Protein 8J7R (pdb70)

Solvent-accessible surface area: 13737 Å² total; per-residue (Å²): 103,91,90,43,99,62,5,53,142,125,4,98,44,2,0,105,119,6,48,70,143,93,41,97,105,16,7,122,77,3,91,137,19,52,14,79,41,24,96,37,0,91,15,1,4,57,38,0,0,59,45,0,1,65,68,38,125,100,0,58,2,7,0,40,4,0,112,53,7,58,87,34,157,2,63,20,87,171,125,97,114,63,86,20,55,0,88,127,16,0,34,60,57,3,101,134,12,22,76,64,42,126,98,31,78,79,91,28,89,164,49,77,123,61,22,104,123,3,84,74,84,143,68,96,39,128,28,110,88,88,18,79,69,44,103,22,100,21,78,150,59,32,15,0,2,3,41,0,10,0,10,0,11,63,28,140,4,18,84,60,66,62,0,11,80,7,0,58,46,11,26,150,58,142,58,58,48,6,4,5,6,0,12,70,0,0,62,20,1,2,130,38,0,45,118,136,177,3,100,95,124,1,44,118,15,2,84,77,2,76,107,32,22,144,69,119,166,33,68,56,137,0,28,131,28,2,73,105,2,46,76,50,64,63,64,126,25,142

Sequence (238 aa):
GSKTQDLFRRVRSILNKLTPQMFQQLMKQVTQLAIDTEERLKGVIDLIFEKAISEPNFSVAYANMCRCLMALKVPTTEKPTVTVNFRKLLLNRCQKEFEKDKDDDEVFEKKQKEMDEAATAEERGRLKEELEEARDIARRRSLGNIKFIGELFKLKMLTEAIMHDCVVKLLKNHDEESLECLCRLLTTIGKDLDFEKAKPRMDQYFNQMEKIIKEKKTSSRIRFMLQDVLDLRGSNWV

Secondary struct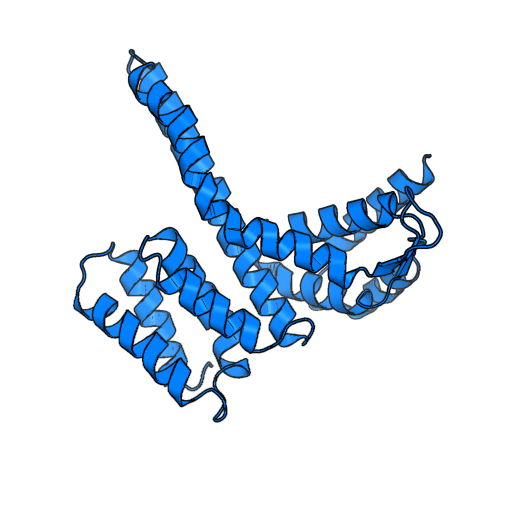ure (DSSP, 8-state):
-HHHHHHHHHHHHHHHH--STTHHHHHHHHHTS---SHHHHHHHHHHHHHHHHH-GGGHHHHHHHHHHTSS--EE-SSSTT-EE-HHHHHHHHHHHHHTTHHHHHHHHHHHHHHHHH--SHHHHHHHHHHHHHHHHHHHHHHHHHHHHHHHHHHTTSS-HHHHHHHHHHHHHS-SHHHHHHHHHHHHHHHHHH-SGGGHHHHHHHHHHHHHHHHH--S-HHHHHHHHHHHHHHHTTT-

B-factor: mean 204.8, std 84.72, range [30.0, 474.85]

Structure (mmCIF, N/CA/C/O backbone):
data_8J7R
#
_entry.id   8J7R
#
_cell.length_a   1.00
_cell.length_b   1.00
_cell.length_c   1.00
_cell.angle_alpha   90.00
_cell.angle_beta   90.00
_cell.angle_gamma   90.00
#
_symmetry.space_group_name_H-M   'P 1'
#
loop_
_entity.id
_entity.type
_entity.pdbx_description
1 polymer 'Eukaryotic translation initiation factor 4 gamma 1'
2 polymer 'IRES RNA (J-K-St)'
3 non-polymer 'MAGNESIUM ION'
4 water water
#
loop_
_atom_site.group_PDB
_atom_site.id
_atom_site.type_symbol
_atom_site.label_atom_id
_atom_site.label_alt_id
_atom_site.label_comp_id
_atom_site.label_asym_id
_atom_site.label_entity_id
_atom_site.label_seq_id
_atom_site.pdbx_PDB_ins_code
_atom_site.Cartn_x
_atom_site.Cartn_y
_atom_site.Cartn_z
_atom_site.occupancy
_atom_site.B_iso_or_equiv
_atom_site.auth_seq_id
_atom_site.auth_comp_id
_atom_site.auth_asym_id
_atom_site.auth_atom_id
_atom_site.pdbx_PDB_model_num
ATOM 1 N N . GLY A 1 32 ? 55.048 95.183 70.458 1.00 242.27 754 GLY B N 1
ATOM 2 C CA . GLY A 1 32 ? 56.463 95.323 70.845 1.00 268.48 754 GLY B CA 1
ATOM 3 C C . GLY A 1 32 ? 56.752 94.595 72.136 1.00 254.83 754 GLY B C 1
ATOM 4 O O . GLY A 1 32 ? 57.899 94.182 72.348 1.00 197.86 754 GLY B O 1
ATOM 5 N N . SER A 1 33 ? 55.737 94.455 72.983 1.00 271.33 755 SER B N 1
ATOM 6 C CA . SER A 1 33 ? 55.895 93.708 74.250 1.00 277.03 755 SER B CA 1
ATOM 7 C C . SER A 1 33 ? 56.233 92.241 73.968 1.00 264.21 755 SER B C 1
ATOM 8 O O . SER A 1 33 ? 56.693 91.576 74.890 1.00 282.69 755 SER B O 1
ATOM 11 N N . LYS A 1 34 ? 56.003 91.749 72.751 1.00 257.76 756 LYS B N 1
ATOM 12 C CA . LYS A 1 34 ? 56.220 90.294 72.516 1.00 272.27 756 LYS B CA 1
ATOM 13 C C . LYS A 1 34 ? 57.712 89.964 72.616 1.00 214.97 756 LYS B C 1
ATOM 14 O O . LYS A 1 34 ? 58.083 88.938 73.223 1.00 176.76 756 LYS B O 1
ATOM 20 N N . THR A 1 35 ? 58.551 90.815 72.036 1.00 184.26 757 THR B N 1
ATOM 21 C CA . THR A 1 35 ? 60.008 90.580 72.113 1.00 190.14 757 THR B CA 1
ATOM 22 C C . THR A 1 35 ? 60.474 90.616 73.569 1.00 189.16 757 THR B C 1
ATOM 23 O O . THR A 1 35 ? 61.303 89.771 73.978 1.00 166.42 757 THR B O 1
ATOM 27 N N . GLN A 1 36 ? 59.970 91.577 74.331 1.00 196.88 758 GLN B N 1
ATOM 28 C CA . GLN A 1 36 ? 60.421 91.700 75.737 1.00 184.35 758 GLN B CA 1
ATOM 29 C C . GLN A 1 36 ? 59.900 90.502 76.536 1.00 177.43 758 GLN B C 1
ATOM 30 O O . GLN A 1 36 ? 60.613 90.010 77.398 1.00 204.22 758 GLN B O 1
ATOM 36 N N . ASP A 1 37 ? 58.688 90.043 76.254 1.00 157.97 759 ASP B N 1
ATOM 37 C CA . ASP A 1 37 ? 58.166 88.852 76.956 1.00 188.35 759 ASP B CA 1
ATOM 38 C C . ASP A 1 37 ? 59.013 87.628 76.615 1.00 180.60 759 ASP B C 1
ATOM 39 O O . ASP A 1 37 ? 59.270 86.791 77.510 1.00 189.36 759 ASP B O 1
ATOM 44 N N . LEU A 1 38 ? 59.425 87.512 75.355 1.00 158.24 760 LEU B N 1
ATOM 45 C CA . LEU A 1 38 ? 60.295 86.379 74.980 1.00 154.09 760 LEU B CA 1
ATOM 46 C C . LEU A 1 38 ? 61.622 86.476 75.737 1.00 142.70 760 LEU B C 1
ATOM 47 O O . LEU A 1 38 ? 62.138 85.433 76.204 1.00 149.48 760 LEU B O 1
ATOM 52 N N . PHE A 1 39 ? 62.160 87.681 75.854 1.00 139.00 761 PHE B N 1
ATOM 53 C CA . PHE A 1 39 ? 63.411 87.833 76.619 1.00 142.37 761 PHE B CA 1
ATOM 54 C C . PHE A 1 39 ? 63.189 87.436 78.079 1.00 135.05 761 PHE B C 1
ATOM 55 O O . PHE A 1 39 ? 64.054 86.794 78.671 1.00 148.95 761 PHE B O 1
ATOM 63 N N . ARG A 1 40 ? 62.057 87.831 78.648 1.00 140.78 762 ARG B N 1
ATOM 64 C CA . ARG A 1 40 ? 61.788 87.486 80.062 1.00 186.80 762 ARG B CA 1
ATOM 65 C C . ARG A 1 40 ? 61.772 85.968 80.196 1.00 175.94 762 ARG B C 1
ATOM 66 O O . ARG A 1 40 ? 62.400 85.431 81.120 1.00 211.47 762 ARG B O 1
ATOM 74 N N . ARG A 1 41 ? 61.075 85.293 79.291 1.00 159.17 763 ARG B N 1
ATOM 75 C CA . ARG A 1 41 ? 60.954 83.827 79.461 1.00 194.06 763 ARG B CA 1
ATOM 76 C C . ARG A 1 41 ? 62.305 83.155 79.239 1.00 157.50 763 ARG B C 1
ATOM 77 O O . ARG A 1 41 ? 62.638 82.197 79.947 1.00 154.07 763 ARG B O 1
ATOM 85 N N . VAL A 1 42 ? 63.068 83.652 78.276 1.00 130.71 764 VAL B N 1
ATOM 86 C CA . VAL A 1 42 ? 64.391 83.040 77.998 1.00 125.71 764 VAL B CA 1
ATOM 87 C C . VAL A 1 42 ? 65.297 83.222 79.218 1.00 139.94 764 VAL B C 1
ATOM 88 O O . VAL A 1 42 ? 66.010 82.281 79.591 1.00 140.58 764 VAL B O 1
ATOM 92 N N . ARG A 1 43 ? 65.261 84.404 79.826 1.00 161.69 765 ARG B N 1
ATOM 93 C CA . ARG A 1 43 ? 66.130 84.650 81.002 1.00 154.59 765 ARG B CA 1
ATOM 94 C C . ARG A 1 43 ? 65.671 83.779 82.171 1.00 115.50 765 ARG B C 1
ATOM 95 O O . ARG A 1 43 ? 66.530 83.280 82.915 1.00 111.19 765 ARG B O 1
ATOM 103 N N . SER A 1 44 ? 64.363 83.607 82.320 1.00 129.63 766 SER B N 1
ATOM 104 C CA . SER A 1 44 ? 63.861 82.718 83.388 1.00 183.26 766 SER B CA 1
ATOM 105 C C . SER A 1 44 ? 64.388 81.303 83.167 1.00 153.59 766 SER B C 1
ATOM 106 O O . SER A 1 44 ? 64.837 80.647 84.129 1.00 157.69 766 SER B O 1
ATOM 109 N N . ILE A 1 45 ? 64.326 80.843 81.929 1.00 153.74 767 ILE B N 1
ATOM 110 C CA . ILE A 1 45 ? 64.776 79.459 81.643 1.00 188.86 767 ILE B CA 1
ATOM 111 C C . ILE A 1 45 ? 66.277 79.354 81.921 1.00 150.17 767 ILE B C 1
ATOM 112 O O . ILE A 1 45 ? 66.707 78.356 82.502 1.00 122.58 767 ILE B O 1
ATOM 117 N N . LEU A 1 46 ? 67.042 80.363 81.524 1.00 131.06 768 LEU B N 1
ATOM 118 C CA . LEU A 1 46 ? 68.501 80.302 81.737 1.00 111.93 768 LEU B CA 1
ATOM 119 C C . LEU A 1 46 ? 68.806 80.262 83.233 1.00 129.35 768 LEU B C 1
ATOM 120 O O . LEU A 1 46 ? 69.681 79.496 83.649 1.00 139.44 768 LEU B O 1
ATOM 125 N N . ASN A 1 47 ? 68.093 81.056 84.023 1.00 139.40 769 ASN B N 1
ATOM 126 C CA . ASN A 1 47 ? 68.320 81.065 85.482 1.00 144.75 769 ASN B CA 1
ATOM 127 C C . ASN A 1 47 ? 67.971 79.698 86.068 1.00 122.90 769 ASN B C 1
ATOM 128 O O . ASN A 1 47 ? 68.702 79.198 86.926 1.00 139.41 769 ASN B O 1
ATOM 133 N N . LYS A 1 48 ? 66.878 79.113 85.617 1.00 115.64 770 LYS B N 1
ATOM 134 C CA . LYS A 1 48 ? 66.469 77.818 86.192 1.00 146.51 770 LYS B CA 1
ATOM 135 C C . LYS A 1 48 ? 67.328 76.693 85.620 1.00 119.79 770 LYS B C 1
ATOM 136 O O . LYS A 1 48 ? 67.415 75.641 86.266 1.00 114.60 770 LYS B O 1
ATOM 142 N N . LEU A 1 49 ? 67.948 76.905 84.457 1.00 111.90 771 LEU B N 1
ATOM 143 C CA . LEU A 1 49 ? 68.672 75.806 83.772 1.00 120.93 771 LEU B CA 1
ATOM 144 C C . LEU A 1 49 ? 69.733 75.188 84.664 1.00 125.15 771 LEU B C 1
ATOM 145 O O . LEU A 1 49 ? 70.577 75.931 85.198 1.00 165.94 771 LEU B O 1
ATOM 150 N N . THR A 1 50 ? 69.681 73.866 84.791 1.00 135.70 772 THR B N 1
ATOM 151 C CA . THR A 1 50 ? 70.712 73.134 85.548 1.00 170.04 772 THR B CA 1
ATOM 152 C C . THR A 1 50 ? 70.959 71.816 84.818 1.00 177.24 772 THR B C 1
ATOM 153 O O . THR A 1 50 ? 70.041 71.305 84.143 1.00 168.40 772 THR B O 1
ATOM 157 N N . PRO A 1 51 ? 72.165 71.238 84.914 1.00 187.00 773 PRO B N 1
ATOM 158 C CA . PRO A 1 51 ? 72.441 69.977 84.248 1.00 184.83 773 PRO B CA 1
ATOM 159 C C . PRO A 1 51 ? 71.444 68.846 84.518 1.00 148.37 773 PRO B C 1
ATOM 160 O O . PRO A 1 51 ? 71.050 68.173 83.582 1.00 142.32 773 PRO B O 1
ATOM 164 N N . GLN A 1 52 ? 71.027 68.675 85.764 1.00 142.26 774 GLN B N 1
ATOM 165 C CA . GLN A 1 52 ? 70.183 67.498 86.077 1.00 165.79 774 GLN B CA 1
ATOM 166 C C . GLN A 1 52 ? 68.791 67.661 85.485 1.00 149.53 774 GLN B C 1
ATOM 167 O O . GLN A 1 52 ? 68.297 66.72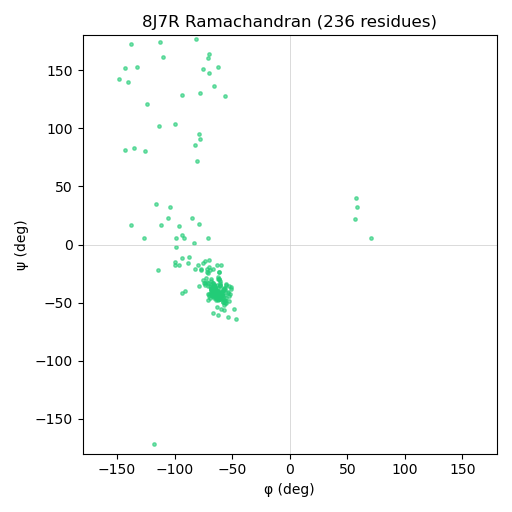8 84.841 1.00 137.81 774 GLN B O 1
ATOM 173 N N . MET A 1 53 ? 68.178 68.813 85.695 1.00 181.86 775 MET B N 1
ATOM 174 C CA . MET A 1 53 ? 66.768 68.996 85.270 1.00 223.48 775 MET B CA 1
ATOM 175 C C . MET A 1 53 ? 66.723 69.420 83.805 1.00 232.81 775 MET B C 1
ATOM 176 O O . MET A 1 53 ? 65.702 69.977 83.379 1.00 264.44 775 MET B O 1
ATOM 181 N N . PHE A 1 54 ? 67.775 69.120 83.051 1.00 187.13 776 PHE B N 1
ATOM 182 C CA . PHE A 1 54 ? 67.881 69.656 81.672 1.00 174.51 776 PHE B CA 1
ATOM 183 C C . PHE A 1 54 ? 66.646 69.358 80.829 1.00 170.56 776 PHE B C 1
ATOM 184 O O . PHE A 1 54 ? 65.928 70.299 80.430 1.00 133.49 776 PHE B O 1
ATOM 192 N N . GLN A 1 55 ? 66.369 68.082 80.619 1.00 181.25 777 GLN B N 1
ATOM 193 C CA . GLN A 1 55 ? 65.326 67.701 79.636 1.00 206.87 777 GLN B CA 1
ATOM 194 C C . GLN A 1 55 ? 63.996 68.390 79.905 1.00 194.07 777 GLN B C 1
ATOM 195 O O . GLN A 1 55 ? 63.358 68.860 78.955 1.00 200.16 777 GLN B O 1
ATOM 201 N N . GLN A 1 56 ? 63.605 68.490 81.167 1.00 179.18 778 GLN B N 1
ATOM 202 C CA . GLN A 1 56 ? 62.242 69.002 81.470 1.00 199.99 778 GLN B CA 1
ATOM 203 C C . GLN A 1 56 ? 62.093 70.441 80.974 1.00 233.34 778 GLN B C 1
ATOM 204 O O . GLN A 1 56 ? 60.964 70.837 80.650 1.00 256.19 778 GLN B O 1
ATOM 210 N N . LEU A 1 57 ? 63.178 71.207 80.932 1.00 202.04 779 LEU B N 1
ATOM 211 C CA . LEU A 1 57 ? 63.004 72.622 80.519 1.00 205.21 779 LEU B CA 1
ATOM 212 C C . LEU A 1 57 ? 63.105 72.738 78.999 1.00 230.80 779 LEU B C 1
ATOM 213 O O . LEU A 1 57 ? 62.651 73.757 78.433 1.00 211.55 779 LEU B O 1
ATOM 218 N N . MET A 1 58 ? 63.634 71.720 78.338 1.00 200.43 780 MET B N 1
ATOM 219 C CA . MET A 1 58 ? 63.902 71.889 76.894 1.00 186.97 780 MET B CA 1
ATOM 220 C C . MET A 1 58 ? 62.609 72.035 76.101 1.00 188.05 780 MET B C 1
ATOM 221 O O . MET A 1 58 ? 62.628 72.774 75.098 1.00 223.12 780 MET B O 1
ATOM 226 N N . LYS A 1 59 ? 61.534 71.373 76.522 1.00 197.60 781 LYS B N 1
ATOM 227 C CA . LYS A 1 59 ? 60.245 71.597 75.821 1.00 230.11 781 LYS B CA 1
ATOM 228 C C . LYS A 1 59 ? 59.941 73.095 75.832 1.00 202.98 781 LYS B C 1
ATOM 229 O O . LYS A 1 59 ? 59.616 73.671 74.770 1.00 220.75 781 LYS B O 1
ATOM 235 N N . GLN A 1 60 ? 60.106 73.727 76.990 1.00 155.22 782 GLN B N 1
ATOM 236 C CA . GLN A 1 60 ? 59.850 75.175 77.099 1.00 159.79 782 GLN B CA 1
ATOM 237 C C . GLN A 1 60 ? 60.694 75.934 76.077 1.00 149.36 782 GLN B C 1
ATOM 238 O O . GLN A 1 60 ? 60.208 76.924 75.496 1.00 167.25 782 GLN B O 1
ATOM 244 N N . VAL A 1 61 ? 61.916 75.474 75.848 1.00 133.99 783 VAL B N 1
ATOM 245 C CA . VAL A 1 61 ? 62.793 76.195 74.891 1.00 151.48 783 VAL B CA 1
ATOM 246 C C . VAL A 1 61 ? 62.247 76.038 73.472 1.00 168.67 783 VAL B C 1
ATOM 247 O O . VAL A 1 61 ? 62.242 77.005 72.706 1.00 186.01 783 VAL B O 1
ATOM 251 N N . THR A 1 62 ? 61.775 74.852 73.127 1.00 157.65 784 THR B N 1
ATOM 252 C CA . THR A 1 62 ? 61.297 74.636 71.747 1.00 150.69 784 THR B CA 1
ATOM 253 C C . THR A 1 62 ? 59.955 75.322 71.527 1.00 149.35 784 THR B C 1
ATOM 254 O O . THR A 1 62 ? 59.548 75.463 70.373 1.00 181.65 784 THR B O 1
ATOM 258 N N . GLN A 1 63 ? 59.287 75.727 72.600 1.00 147.85 785 GLN B N 1
ATOM 259 C CA . GLN A 1 63 ? 57.941 76.331 72.448 1.00 181.48 785 GLN B CA 1
ATOM 260 C C . GLN A 1 63 ? 58.036 77.858 72.435 1.00 185.22 785 GLN B C 1
ATOM 261 O O . GLN A 1 63 ? 57.006 78.516 72.609 1.00 190.92 785 GLN B O 1
ATOM 267 N N . LEU A 1 64 ? 59.234 78.401 72.229 1.00 183.04 786 LEU B N 1
ATOM 268 C CA . LEU A 1 64 ? 59.410 79.873 72.219 1.00 184.14 786 LEU B CA 1
ATOM 269 C C . LEU A 1 64 ? 59.314 80.389 70.791 1.00 158.31 786 LEU B C 1
ATOM 270 O O . LEU A 1 64 ? 60.042 79.881 69.926 1.00 149.14 786 LEU B O 1
ATOM 275 N N . ALA A 1 65 ? 58.471 81.392 70.569 1.00 155.91 787 ALA B N 1
ATOM 276 C CA . ALA A 1 65 ? 58.238 81.886 69.197 1.00 169.60 787 ALA B CA 1
ATOM 277 C C . ALA A 1 65 ? 59.344 82.848 68.792 1.00 162.03 787 ALA B C 1
ATOM 278 O O . ALA A 1 65 ? 59.171 84.062 68.966 1.00 190.63 787 ALA B O 1
ATOM 280 N N . ILE A 1 66 ? 60.445 82.299 68.288 1.00 129.46 788 ILE B N 1
ATOM 281 C CA . ILE A 1 66 ? 61.574 83.146 67.832 1.00 119.27 788 ILE B CA 1
ATOM 282 C C . ILE A 1 66 ? 61.466 83.257 66.319 1.00 108.94 788 ILE B C 1
ATOM 283 O O . ILE A 1 66 ? 61.806 82.294 65.630 1.00 136.45 788 ILE B O 1
ATOM 288 N N . ASP A 1 67 ? 60.993 84.393 65.825 1.00 125.62 789 ASP B N 1
ATOM 289 C CA . ASP A 1 67 ? 60.730 84.498 64.371 1.00 155.54 789 ASP B CA 1
ATOM 290 C C . ASP A 1 67 ? 61.185 85.838 63.792 1.00 142.94 789 ASP B C 1
ATOM 291 O O . ASP A 1 67 ? 60.754 86.181 62.689 1.00 168.74 789 ASP B O 1
ATOM 296 N N . THR A 1 68 ? 62.023 86.568 64.512 1.00 132.68 790 THR B N 1
ATOM 297 C CA . THR A 1 68 ? 62.486 87.881 64.020 1.00 159.32 790 THR B 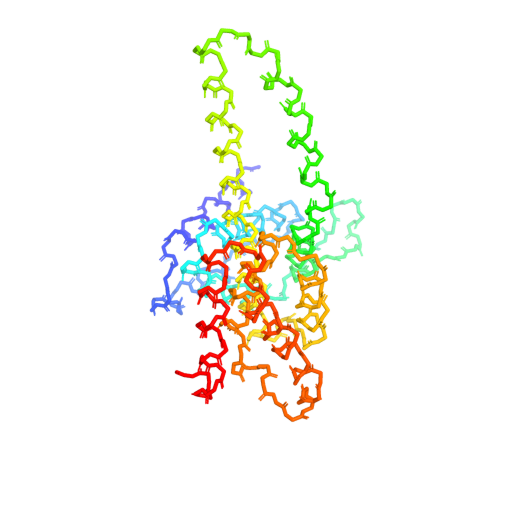CA 1
ATOM 298 C C . THR A 1 68 ? 63.959 88.025 64.365 1.00 149.12 790 THR B C 1
ATOM 299 O O . THR A 1 68 ? 64.352 87.616 65.469 1.00 150.87 790 THR B O 1
ATOM 303 N N . GLU A 1 69 ? 64.740 88.589 63.458 1.00 140.23 791 GLU B N 1
ATOM 304 C CA . GLU A 1 69 ? 66.199 88.671 63.677 1.00 142.06 791 GLU B CA 1
ATOM 305 C C . GLU A 1 69 ? 66.509 89.372 65.005 1.00 149.29 791 GLU B C 1
ATOM 306 O O . GLU A 1 69 ? 67.507 89.016 65.657 1.00 135.10 791 GLU B O 1
ATOM 312 N N . GLU A 1 70 ? 65.682 90.340 65.394 1.00 153.44 792 GLU B N 1
ATOM 313 C CA . GLU A 1 70 ? 65.927 91.059 66.661 1.00 144.73 792 GLU B CA 1
ATOM 314 C C . GLU A 1 70 ? 65.726 90.113 67.840 1.00 130.68 792 GLU B C 1
ATOM 315 O O . GLU A 1 70 ? 66.587 90.093 68.746 1.00 165.38 792 GLU B O 1
ATOM 321 N N . ARG A 1 71 ? 64.662 89.318 67.803 1.00 117.05 793 ARG B N 1
ATOM 322 C CA . ARG A 1 71 ? 64.424 88.346 68.890 1.00 134.99 793 ARG B CA 1
ATOM 323 C C . ARG A 1 71 ? 65.558 87.318 68.924 1.00 148.18 793 ARG B C 1
ATOM 324 O O . ARG A 1 71 ? 66.012 86.949 70.017 1.00 153.19 793 ARG B O 1
ATOM 332 N N . LEU A 1 72 ? 66.004 86.859 67.764 1.00 124.33 794 LEU B N 1
ATOM 333 C CA . LEU A 1 72 ? 67.055 85.826 67.746 1.00 121.63 794 LEU B CA 1
ATOM 334 C C . LEU A 1 72 ? 68.347 86.429 68.299 1.00 139.82 794 LEU B C 1
ATOM 335 O O . LEU A 1 72 ? 69.036 85.761 69.093 1.00 144.72 794 LEU B O 1
ATOM 340 N N . LYS A 1 73 ? 68.685 87.641 67.870 1.00 113.98 795 LYS B N 1
ATOM 341 C CA . LYS A 1 73 ? 69.955 88.238 68.335 1.00 105.10 795 LYS B CA 1
ATOM 342 C C . LYS A 1 73 ? 69.883 88.450 69.844 1.00 119.07 795 LYS B C 1
ATOM 343 O O . LYS A 1 73 ? 70.876 88.246 70.529 1.00 145.52 795 LYS B O 1
ATOM 349 N N . GLY A 1 74 ? 68.725 88.850 70.351 1.00 124.72 796 GLY B N 1
ATOM 350 C CA . GLY A 1 74 ? 68.601 89.096 71.794 1.00 132.27 796 GLY B CA 1
ATOM 351 C C . GLY A 1 74 ? 68.697 87.805 72.580 1.00 133.15 796 GLY B C 1
ATOM 352 O O . GLY A 1 74 ? 69.352 87.778 73.639 1.00 158.28 796 GLY B O 1
ATOM 353 N N . VAL A 1 75 ? 68.048 86.754 72.101 1.00 102.95 797 VAL B N 1
ATOM 354 C CA . VAL A 1 75 ? 68.147 85.448 72.797 1.00 108.40 797 VAL B CA 1
ATOM 355 C C . VAL A 1 75 ? 69.591 84.939 72.769 1.00 119.15 797 VAL B C 1
ATOM 356 O O . VAL A 1 75 ? 70.076 84.431 73.796 1.00 134.88 797 VAL B O 1
ATOM 360 N N . ILE A 1 76 ? 70.268 85.105 71.638 1.00 116.72 798 ILE B N 1
ATOM 361 C CA . ILE A 1 76 ? 71.684 84.665 71.573 1.00 130.39 798 ILE B CA 1
ATOM 362 C C . ILE A 1 76 ? 72.544 85.534 72.491 1.00 145.78 798 ILE B C 1
ATOM 363 O O . ILE A 1 76 ? 73.454 84.990 73.143 1.00 159.26 798 ILE B O 1
ATOM 368 N N . ASP A 1 77 ? 72.235 86.819 72.578 1.00 129.25 799 ASP B N 1
ATOM 369 C CA . ASP A 1 77 ? 72.988 87.692 73.506 1.00 124.83 799 ASP B CA 1
ATOM 370 C C . ASP A 1 77 ? 72.819 87.187 74.935 1.00 109.43 799 ASP B C 1
ATOM 371 O O . ASP A 1 77 ? 73.818 87.078 75.664 1.00 163.29 799 ASP B O 1
ATOM 376 N N . LEU A 1 78 ? 71.582 86.892 75.325 1.00 99.56 800 LEU B N 1
ATOM 377 C CA . LEU A 1 78 ? 71.338 86.417 76.707 1.00 115.19 800 LEU B CA 1
ATOM 378 C C . LEU A 1 78 ? 72.098 85.114 76.939 1.00 103.87 800 LEU B C 1
ATOM 379 O O . LEU A 1 78 ? 72.772 84.989 77.983 1.00 155.50 800 LEU B O 1
ATOM 384 N N . ILE A 1 79 ? 72.000 84.178 76.007 1.00 88.10 801 ILE B N 1
ATOM 385 C CA . ILE A 1 79 ? 72.633 82.855 76.247 1.00 95.36 801 ILE B CA 1
ATOM 386 C C . ILE A 1 79 ? 74.139 83.036 76.342 1.00 109.46 801 ILE B C 1
ATOM 387 O O . ILE A 1 79 ? 74.756 82.469 77.244 1.00 182.50 801 ILE B O 1
ATOM 392 N N . PHE A 1 80 ? 74.718 83.815 75.444 1.00 88.77 802 PHE B N 1
ATOM 393 C CA . PHE A 1 80 ? 76.188 83.952 75.431 1.00 104.29 802 PHE B CA 1
ATOM 394 C C . PHE A 1 80 ? 76.656 84.653 76.711 1.00 114.37 802 PHE B C 1
ATOM 395 O O . PHE A 1 80 ? 77.664 84.257 77.309 1.00 128.95 802 PHE B O 1
ATOM 403 N N . GLU A 1 81 ? 75.942 85.691 77.123 1.00 115.26 803 GLU B N 1
ATOM 404 C CA . GLU A 1 81 ? 76.380 86.444 78.313 1.00 120.12 803 GLU B CA 1
ATOM 405 C C . GLU A 1 81 ? 76.327 85.520 79.529 1.00 109.66 803 GLU B C 1
ATOM 406 O O . GLU A 1 81 ? 77.286 85.481 80.306 1.00 150.36 803 GLU B O 1
ATOM 412 N N . LYS A 1 82 ? 75.245 84.776 79.676 1.00 96.39 804 LYS B N 1
ATOM 413 C CA . LYS A 1 82 ? 75.126 83.875 80.830 1.00 104.97 804 LYS B CA 1
ATOM 414 C C . LYS A 1 82 ? 76.203 82.809 80.749 1.00 97.58 804 LYS B C 1
ATOM 415 O O . LYS A 1 82 ? 76.820 82.504 81.789 1.00 139.82 804 LYS B O 1
ATOM 421 N N . ALA A 1 83 ? 76.468 82.282 79.560 1.00 96.70 805 ALA B N 1
ATOM 422 C CA . ALA A 1 83 ? 77.400 81.144 79.447 1.00 104.02 805 ALA B CA 1
ATOM 423 C C . ALA A 1 83 ? 78.838 81.579 79.676 1.00 102.41 805 ALA B C 1
ATOM 424 O O . ALA A 1 83 ? 79.632 80.726 80.105 1.00 106.46 805 ALA B O 1
ATOM 426 N N . ILE A 1 84 ? 79.188 82.823 79.363 1.00 103.45 806 ILE B N 1
ATOM 427 C CA . ILE A 1 84 ? 80.621 83.178 79.549 1.00 119.85 806 ILE B CA 1
ATOM 428 C C . ILE A 1 84 ? 80.793 83.863 80.910 1.00 117.81 806 ILE B C 1
ATOM 429 O O . ILE A 1 84 ? 81.913 83.919 81.416 1.00 142.58 806 ILE B O 1
ATOM 434 N N . SER A 1 85 ? 79.708 84.337 81.498 1.00 117.81 807 SER B N 1
ATOM 435 C CA . SER A 1 85 ? 79.825 84.957 82.836 1.00 144.59 807 SER B CA 1
ATOM 436 C C . SER A 1 85 ? 79.698 83.917 83.954 1.00 123.79 807 SER B C 1
ATOM 437 O O . SER A 1 85 ? 79.972 84.273 85.104 1.00 155.76 807 SER B O 1
ATOM 440 N N . GLU A 1 86 ? 79.288 82.690 83.639 1.00 97.75 808 GLU B N 1
ATOM 441 C CA . GLU A 1 86 ? 79.101 81.657 84.681 1.00 132.60 808 GLU B CA 1
ATOM 442 C C . GLU A 1 86 ? 79.545 80.316 84.113 1.00 125.03 808 GLU B C 1
ATOM 443 O O . GLU A 1 86 ? 78.691 79.513 83.696 1.00 171.08 808 GLU B O 1
ATOM 449 N N . PRO A 1 87 ? 80.853 80.015 84.100 1.00 138.02 809 PRO B N 1
ATOM 450 C CA . PRO A 1 87 ? 81.327 78.793 83.446 1.00 155.41 809 PRO B CA 1
ATOM 451 C C . PRO A 1 87 ? 80.791 77.483 84.026 1.00 159.49 809 PRO B C 1
ATOM 452 O O . PRO A 1 87 ? 80.616 76.544 83.268 1.00 147.33 809 PRO B O 1
ATOM 456 N N . ASN A 1 88 ? 80.484 77.452 85.317 1.00 173.34 810 ASN B N 1
ATOM 457 C CA . ASN A 1 88 ? 80.126 76.158 85.952 1.00 201.05 810 ASN B CA 1
ATOM 458 C C . ASN A 1 88 ? 78.948 75.506 85.238 1.00 186.87 810 ASN B C 1
ATOM 459 O O . ASN A 1 88 ? 79.010 74.289 84.978 1.00 190.18 810 ASN B O 1
ATOM 464 N N . PHE A 1 89 ? 77.898 76.270 84.981 1.00 147.97 811 PHE B N 1
ATOM 465 C CA . PHE A 1 89 ? 76.702 75.656 84.367 1.00 144.19 811 PHE B CA 1
ATOM 466 C C . PHE A 1 89 ? 76.767 75.758 82.847 1.00 130.05 811 PHE B C 1
ATOM 467 O O . PHE A 1 89 ? 75.810 75.350 82.188 1.00 148.89 811 PHE B O 1
ATOM 475 N N . SER A 1 90 ? 77.877 76.249 82.308 1.00 119.81 812 SER B N 1
ATOM 476 C CA . SER A 1 90 ? 77.987 76.443 80.843 1.00 122.45 812 SER B CA 1
ATOM 477 C C . SER A 1 90 ? 77.632 75.154 80.095 1.00 117.79 812 SER B C 1
ATOM 478 O O . SER A 1 90 ? 76.988 75.227 79.025 1.00 158.08 812 SER B O 1
ATOM 481 N N . VAL A 1 91 ? 77.987 74.007 80.660 1.00 115.26 813 VAL B N 1
ATOM 482 C CA . VAL A 1 91 ? 77.639 72.711 80.020 1.00 112.95 813 VAL B CA 1
ATOM 483 C C . VAL A 1 91 ? 76.167 72.715 79.630 1.00 106.78 813 VAL B C 1
ATOM 484 O O . VAL A 1 91 ? 75.839 72.547 78.443 1.00 90.49 813 VAL B O 1
ATOM 488 N N . ALA A 1 92 ? 75.314 72.977 80.602 1.00 138.58 814 ALA B N 1
ATOM 489 C CA . ALA A 1 92 ? 73.863 72.968 80.337 1.00 152.15 814 ALA B CA 1
ATOM 490 C C . ALA A 1 92 ? 73.562 73.944 79.199 1.00 114.93 814 ALA B C 1
ATOM 491 O O . ALA A 1 92 ? 72.912 73.559 78.213 1.00 126.18 814 ALA B O 1
ATOM 493 N N . TYR A 1 93 ? 74.059 75.161 79.319 1.00 92.33 815 TYR B N 1
ATOM 494 C CA . TYR A 1 93 ? 73.767 76.170 78.283 1.00 94.29 815 TYR B CA 1
ATOM 495 C C . TYR A 1 93 ? 74.244 75.661 76.927 1.00 97.14 815 TYR B C 1
ATOM 496 O O . TYR A 1 93 ? 73.529 75.801 75.933 1.00 127.39 815 TYR B O 1
ATOM 505 N N . ALA A 1 94 ? 75.422 75.053 76.892 1.00 107.26 816 ALA B N 1
ATOM 506 C CA . ALA A 1 94 ? 75.921 74.501 75.621 1.00 108.28 816 ALA B CA 1
ATOM 507 C C . ALA A 1 94 ? 74.877 73.538 75.052 1.00 113.61 816 ALA B C 1
ATOM 508 O O . ALA A 1 94 ? 74.484 73.685 73.894 1.00 97.17 816 ALA B O 1
ATOM 510 N N . ASN A 1 95 ? 74.411 72.604 75.868 1.00 126.28 817 ASN B N 1
ATOM 511 C CA . ASN A 1 95 ? 73.413 71.630 75.386 1.00 105.53 817 ASN B CA 1
ATOM 512 C C . ASN A 1 95 ? 72.132 72.357 74.994 1.00 90.29 817 ASN B C 1
ATOM 513 O O . ASN A 1 95 ? 71.484 71.965 74.017 1.00 120.86 817 ASN B O 1
ATOM 518 N N . MET A 1 96 ? 71.799 73.415 75.711 1.00 98.73 818 MET B N 1
ATOM 519 C CA . MET A 1 96 ? 70.618 74.214 75.335 1.00 110.11 818 MET B CA 1
ATOM 520 C C . MET A 1 96 ? 70.812 74.766 73.924 1.00 110.12 818 MET B C 1
ATOM 521 O O . MET A 1 96 ? 69.872 74.712 73.127 1.00 110.23 818 MET B O 1
ATOM 526 N N . CYS A 1 97 ? 72.013 75.243 73.610 1.00 110.95 819 CYS B N 1
ATOM 527 C CA . CYS A 1 97 ? 72.272 75.766 72.254 1.00 102.23 819 CYS B CA 1
ATOM 528 C C . CYS A 1 97 ? 72.054 74.661 71.223 1.00 102.04 819 CYS B C 1
ATOM 529 O O . CYS A 1 97 ? 71.552 74.944 70.146 1.00 131.94 819 CYS B O 1
ATOM 532 N N . ARG A 1 98 ? 72.401 73.427 71.559 1.00 112.99 820 ARG B N 1
ATOM 533 C CA . ARG A 1 98 ? 72.202 72.310 70.612 1.00 104.04 820 ARG B CA 1
ATOM 534 C C . ARG A 1 98 ? 70.718 72.167 70.266 1.00 111.02 820 ARG B C 1
ATOM 535 O O . ARG A 1 98 ? 70.398 71.762 69.158 1.00 126.16 820 ARG B O 1
ATOM 543 N N . CYS A 1 99 ? 69.835 72.504 71.192 1.00 120.50 821 CYS B N 1
ATOM 544 C CA . CYS A 1 99 ? 68.394 72.343 70.911 1.00 129.77 821 CYS B CA 1
ATOM 545 C C . CYS A 1 99 ? 67.943 73.407 69.905 1.00 132.04 821 CYS B C 1
ATOM 546 O O . CYS A 1 99 ? 66.915 73.209 69.262 1.00 164.21 821 CYS B O 1
ATOM 549 N N . LEU A 1 100 ? 68.688 74.497 69.777 1.00 131.39 822 LEU B N 1
ATOM 550 C CA . LEU A 1 100 ? 68.322 75.533 68.784 1.00 135.51 822 LEU B CA 1
ATOM 551 C C . LEU A 1 100 ? 69.421 75.650 67.719 1.00 135.87 822 LEU B C 1
ATOM 552 O O . LEU A 1 100 ? 69.663 76.742 67.246 1.00 121.84 822 LEU B O 1
ATOM 557 N N . MET A 1 101 ? 70.064 74.553 67.346 1.00 113.64 823 MET B N 1
ATOM 558 C CA . MET A 1 101 ? 71.102 74.650 66.308 1.00 115.11 823 MET B CA 1
ATOM 559 C C . MET A 1 101 ? 70.434 74.957 64.975 1.00 121.04 823 MET B C 1
ATOM 560 O O . MET A 1 101 ? 71.134 75.445 64.074 1.00 135.59 823 MET B O 1
ATOM 565 N N . ALA A 1 102 ? 69.140 74.658 64.839 1.00 125.66 824 ALA B N 1
ATOM 566 C CA . ALA A 1 102 ? 68.460 74.858 63.540 1.00 131.04 824 ALA B CA 1
ATOM 567 C C . ALA A 1 102 ? 67.234 75.727 63.760 1.00 123.12 824 ALA B C 1
ATOM 568 O O . ALA A 1 102 ? 66.147 75.186 63.906 1.00 123.98 824 ALA B O 1
ATOM 570 N N . LEU A 1 103 ? 67.434 77.035 63.846 1.00 129.86 825 LEU B N 1
ATOM 571 C CA . LEU A 1 103 ? 66.308 77.966 64.052 1.00 125.27 825 LEU B CA 1
ATOM 572 C C . LEU A 1 103 ? 66.505 79.125 63.083 1.00 94.52 825 LEU B C 1
ATOM 573 O O . LEU A 1 103 ? 67.061 80.135 63.475 1.00 107.76 825 LEU B O 1
ATOM 578 N N . LYS A 1 104 ? 66.075 78.942 61.844 1.00 85.39 826 LYS B N 1
ATOM 579 C CA . LYS A 1 104 ? 66.210 79.956 60.793 1.00 81.71 826 LYS B CA 1
ATOM 580 C C . LYS A 1 104 ? 65.277 81.128 61.059 1.00 90.34 826 LYS B C 1
ATOM 581 O O . LYS A 1 104 ? 64.186 80.914 61.625 1.00 80.19 826 LYS B O 1
ATOM 587 N N . VAL A 1 105 ? 65.691 82.328 60.669 1.00 94.34 827 VAL B N 1
ATOM 588 C CA . VAL A 1 105 ? 64.883 83.555 60.866 1.00 86.15 827 VAL B CA 1
ATOM 589 C C . VAL A 1 105 ? 65.216 84.483 59.694 1.00 93.35 827 VAL B C 1
ATOM 590 O O . VAL A 1 105 ? 66.378 84.524 59.288 1.00 99.46 827 VAL B O 1
ATOM 594 N N . PRO A 1 106 ? 64.253 85.236 59.127 1.00 116.17 828 PRO B N 1
ATOM 595 C CA . PRO A 1 106 ? 64.545 86.187 58.044 1.00 125.70 828 PRO B CA 1
ATOM 596 C C . PRO A 1 106 ? 65.181 87.527 58.471 1.00 129.34 828 PRO B C 1
ATOM 597 O O . PRO A 1 106 ? 64.661 88.184 59.361 1.00 148.18 828 PRO B O 1
ATOM 601 N N . THR A 1 107 ? 66.278 87.924 57.815 1.00 101.97 829 THR B N 1
ATOM 602 C CA . THR A 1 107 ? 66.962 89.164 58.253 1.00 142.81 829 THR B CA 1
ATOM 603 C C . THR A 1 107 ? 66.037 90.345 58.006 1.00 183.89 829 THR B C 1
ATOM 604 O O . THR A 1 107 ? 65.413 90.376 56.939 1.00 205.89 829 THR B O 1
ATOM 608 N N . THR A 1 108 ? 65.939 91.272 58.955 1.00 197.18 830 THR B N 1
ATOM 609 C CA . THR A 1 108 ? 64.953 92.373 58.805 1.00 196.92 830 THR B CA 1
ATOM 610 C C . THR A 1 108 ? 65.334 93.264 57.627 1.00 181.12 830 THR B C 1
ATOM 611 O O . THR A 1 108 ? 64.431 93.785 56.954 1.00 164.25 830 THR B O 1
ATOM 615 N N . GLU A 1 109 ? 66.629 93.448 57.403 1.00 189.50 831 GLU B N 1
ATOM 616 C CA . GLU A 1 109 ? 67.071 94.358 56.321 1.00 236.30 831 GLU B CA 1
ATOM 617 C C . GLU A 1 109 ? 66.582 93.838 54.973 1.00 210.08 831 GLU B C 1
ATOM 618 O O . GLU A 1 109 ? 65.820 94.548 54.293 1.00 208.64 831 GLU B O 1
ATOM 624 N N . LYS A 1 110 ? 67.007 92.631 54.597 1.00 198.81 832 LYS B N 1
ATOM 625 C CA . LYS A 1 110 ? 66.518 92.007 53.346 1.00 185.15 832 LYS B CA 1
ATOM 626 C C . LYS A 1 110 ? 65.699 90.788 53.747 1.00 169.85 832 LYS B C 1
ATOM 627 O O . LYS A 1 110 ? 66.286 89.736 54.044 1.00 188.24 832 LYS B O 1
ATOM 633 N N . PRO A 1 111 ? 64.360 90.867 53.731 1.00 159.33 833 PRO B N 1
ATOM 634 C CA . PRO A 1 111 ? 63.543 89.785 54.276 1.00 140.15 833 PRO B CA 1
ATOM 635 C C . PRO A 1 111 ? 63.553 88.515 53.427 1.00 139.63 833 PRO B C 1
ATOM 636 O O . PRO A 1 111 ? 62.838 87.584 53.766 1.00 156.63 833 PRO B O 1
ATOM 640 N N . THR A 1 112 ? 64.373 88.498 52.379 1.00 150.75 834 THR B N 1
ATOM 641 C CA . THR A 1 112 ? 64.504 87.278 51.550 1.00 170.60 834 THR B CA 1
ATOM 642 C C . THR A 1 112 ? 65.750 86.481 51.949 1.00 138.58 834 THR B C 1
ATOM 643 O O . THR A 1 112 ? 66.080 85.518 51.262 1.00 122.61 834 THR B O 1
ATOM 647 N N . VAL A 1 113 ? 66.441 86.903 52.999 1.00 139.11 835 VAL B N 1
ATOM 648 C CA . VAL A 1 113 ? 67.678 86.206 53.450 1.00 133.52 835 VAL B CA 1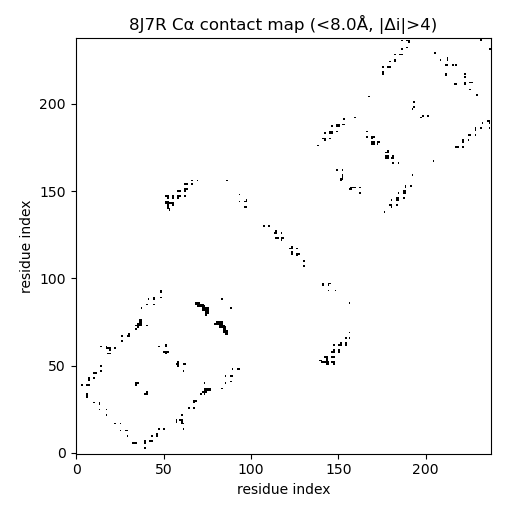
ATOM 649 C C . VAL A 1 113 ? 67.356 85.526 54.781 1.00 147.73 835 VAL B C 1
ATOM 650 O O . VAL A 1 113 ? 66.363 85.917 55.391 1.00 141.43 835 VAL B O 1
ATOM 654 N N . THR A 1 114 ? 68.144 84.544 55.213 1.00 139.53 836 THR B N 1
ATOM 655 C CA . THR A 1 114 ? 67.882 83.927 56.534 1.00 130.54 836 THR B CA 1
ATOM 656 C C . THR A 1 114 ? 69.175 83.825 57.334 1.00 119.54 836 THR B C 1
ATOM 657 O O . THR A 1 114 ? 70.240 83.771 56.717 1.00 118.22 836 THR B O 1
ATOM 661 N N . VAL A 1 115 ? 69.073 83.836 58.660 1.00 116.47 837 VAL B N 1
ATOM 662 C CA . VAL A 1 115 ? 70.267 83.664 59.524 1.00 116.08 837 VAL B CA 1
ATOM 663 C C . VAL A 1 115 ? 70.004 82.477 60.445 1.00 110.12 837 VAL B C 1
ATOM 664 O O . VAL A 1 115 ? 69.003 82.512 61.157 1.00 124.77 837 VAL B O 1
ATOM 668 N N . ASN A 1 116 ? 70.844 81.446 60.394 1.00 97.81 838 ASN B N 1
ATOM 669 C CA . ASN A 1 116 ? 70.675 80.302 61.325 1.00 101.35 838 ASN B CA 1
ATOM 670 C C . ASN A 1 116 ? 71.167 80.708 62.704 1.00 99.10 838 ASN B C 1
ATOM 671 O O . ASN A 1 116 ? 72.078 81.506 62.764 1.00 148.78 838 ASN B O 1
ATOM 676 N N . PHE A 1 117 ? 70.618 80.143 63.763 1.00 80.79 839 PHE B N 1
ATOM 677 C CA . PHE A 1 117 ? 71.071 80.439 65.143 1.00 79.31 839 PHE B CA 1
ATOM 678 C C . PHE A 1 117 ? 72.559 80.144 65.247 1.00 84.12 839 PHE B C 1
ATOM 679 O O . PHE A 1 117 ? 73.287 80.941 65.825 1.00 119.48 839 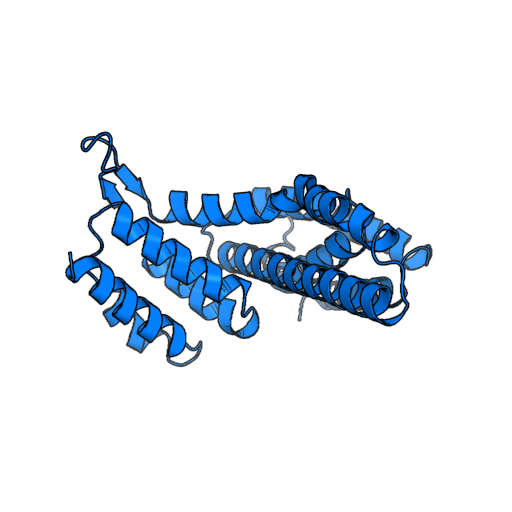PHE B O 1
ATOM 687 N N . ARG A 1 118 ? 73.010 79.036 64.686 1.00 76.69 840 ARG B N 1
ATOM 688 C CA . ARG A 1 118 ? 74.427 78.657 64.830 1.00 81.11 840 ARG B CA 1
ATOM 689 C C . ARG A 1 118 ? 75.297 79.764 64.274 1.00 83.76 840 ARG B C 1
ATOM 690 O O . ARG A 1 118 ? 76.293 80.083 64.905 1.00 144.87 840 ARG B O 1
ATOM 698 N N . LYS A 1 119 ? 74.943 80.326 63.130 1.00 83.61 841 LYS B N 1
ATOM 699 C CA . LYS A 1 119 ? 75.859 81.330 62.557 1.00 103.86 841 LYS B CA 1
ATOM 700 C C . LYS A 1 119 ? 75.972 82.494 63.524 1.00 114.34 841 LYS B C 1
ATOM 701 O O . LYS A 1 119 ? 77.094 82.979 63.735 1.00 158.73 841 LYS B O 1
ATOM 707 N N . LEU A 1 120 ? 74.856 82.904 64.119 1.00 97.71 842 LEU B N 1
ATOM 708 C CA . LEU A 1 120 ? 74.900 84.084 65.016 1.00 107.76 842 LEU B CA 1
ATOM 709 C C . LEU A 1 120 ? 75.634 83.759 66.326 1.00 89.72 842 LEU B C 1
ATOM 710 O O . LEU A 1 120 ? 76.455 84.589 66.746 1.00 100.94 842 LEU B O 1
ATOM 715 N N . LEU A 1 121 ? 75.390 82.593 66.923 1.00 75.85 843 LEU B N 1
ATOM 716 C CA . LEU A 1 121 ? 76.019 82.233 68.217 1.00 85.51 843 LEU B CA 1
ATOM 717 C C . LEU A 1 121 ? 77.521 82.066 68.038 1.00 81.12 843 LEU B C 1
ATOM 718 O O . LEU A 1 121 ? 78.271 82.513 68.903 1.00 127.11 843 LEU B O 1
ATOM 723 N N . LEU A 1 122 ? 77.941 81.434 66.952 1.00 60.44 844 LEU B N 1
ATOM 724 C CA . LEU A 1 122 ? 79.394 81.295 66.721 1.00 77.65 844 LEU B CA 1
ATOM 725 C C . LEU A 1 122 ? 80.031 82.671 66.466 1.00 81.91 844 LEU B C 1
ATOM 726 O O . LEU A 1 122 ? 81.150 82.890 66.918 1.00 107.71 844 LEU B O 1
ATOM 731 N N . ASN A 1 123 ? 79.349 83.569 65.767 1.00 82.38 845 ASN B N 1
ATOM 732 C CA . ASN A 1 123 ? 79.993 84.872 65.494 1.00 107.26 845 ASN B CA 1
ATOM 733 C C . ASN A 1 123 ? 80.252 85.572 66.827 1.00 101.79 845 ASN B C 1
ATOM 734 O O . ASN A 1 123 ? 81.341 86.139 66.992 1.00 105.68 845 ASN B O 1
ATOM 739 N N . ARG A 1 124 ? 79.298 85.502 67.754 1.00 101.13 846 ARG B N 1
ATOM 740 C CA . ARG A 1 124 ? 79.528 86.103 69.083 1.00 114.89 846 ARG B CA 1
ATOM 741 C C . ARG A 1 124 ? 80.740 85.424 69.709 1.00 109.69 846 ARG B C 1
ATOM 742 O O . ARG A 1 124 ? 81.565 86.136 70.274 1.00 119.76 846 ARG B O 1
ATOM 750 N N . CYS A 1 125 ? 80.857 84.111 69.583 1.00 105.91 847 CYS B N 1
ATOM 751 C CA . CYS A 1 125 ? 81.970 83.388 70.240 1.00 84.89 847 CYS B CA 1
ATOM 752 C C . CYS A 1 125 ? 83.299 83.807 69.623 1.00 83.77 847 CYS B C 1
ATOM 753 O O . CYS A 1 125 ? 84.254 84.089 70.356 1.00 112.34 847 CYS B O 1
ATOM 756 N N . GLN A 1 126 ? 83.365 83.860 68.305 1.00 76.99 848 GLN B N 1
ATOM 757 C CA . GLN A 1 126 ? 84.645 84.198 67.655 1.00 81.35 848 GLN B CA 1
ATOM 758 C C . GLN A 1 126 ? 84.998 85.658 67.927 1.00 101.97 848 GLN B C 1
ATOM 759 O O . GLN A 1 126 ? 86.177 85.960 68.167 1.00 113.26 848 GLN B O 1
ATOM 765 N N . LYS A 1 127 ? 84.008 86.545 67.907 1.00 113.76 849 LYS B N 1
ATOM 766 C CA . LYS A 1 127 ? 84.304 87.959 68.220 1.00 133.54 849 LYS B CA 1
ATOM 767 C C . LYS A 1 127 ? 84.845 88.092 69.640 1.00 145.03 849 LYS B C 1
ATOM 768 O O . LYS A 1 127 ? 85.747 88.880 69.857 1.00 158.00 849 LYS B O 1
ATOM 774 N N . GLU A 1 128 ? 84.294 87.341 70.579 1.00 139.80 850 GLU B N 1
ATOM 775 C CA . GLU A 1 128 ? 84.792 87.402 71.967 1.00 115.95 850 GLU B CA 1
ATOM 776 C C . GLU A 1 128 ? 86.192 86.808 72.025 1.00 95.76 850 GLU B C 1
ATOM 777 O O . GLU A 1 128 ? 86.970 87.219 72.869 1.00 123.70 850 GLU B O 1
ATOM 783 N N . PHE A 1 129 ? 86.491 85.837 71.178 1.00 88.58 851 PHE B N 1
ATOM 784 C CA . PHE A 1 129 ? 87.784 85.133 71.296 1.00 93.61 851 PHE B CA 1
ATOM 785 C C . PHE A 1 129 ? 88.935 86.021 70.858 1.00 111.19 851 PHE B C 1
ATOM 786 O O . PHE A 1 129 ? 90.022 85.871 71.418 1.00 133.05 851 PHE B O 1
ATOM 794 N N . GLU A 1 130 ? 88.713 86.911 69.893 1.00 131.60 852 GLU B N 1
ATOM 795 C CA . GLU A 1 130 ? 89.840 87.727 69.364 1.00 165.07 852 GLU B CA 1
ATOM 796 C C . GLU A 1 130 ? 89.786 89.182 69.851 1.00 165.97 852 GLU B C 1
ATOM 797 O O . GLU A 1 130 ? 90.414 90.035 69.221 1.00 139.68 852 GLU B O 1
ATOM 803 N N . LYS A 1 131 ? 89.121 89.453 70.967 1.00 181.42 853 LYS B N 1
ATOM 804 C CA . LYS A 1 131 ? 89.112 90.845 71.476 1.00 186.21 853 LYS B CA 1
ATOM 805 C C . LYS A 1 131 ? 90.458 91.175 72.109 1.00 232.93 853 LYS B C 1
ATOM 806 O O . LYS A 1 131 ? 90.726 92.371 72.334 1.00 247.61 853 LYS B O 1
ATOM 812 N N . ASP A 1 132 ? 91.267 90.163 72.414 1.00 273.62 854 ASP B N 1
ATOM 813 C CA . ASP A 1 132 ? 92.551 90.405 73.121 1.00 306.24 854 ASP B CA 1
ATOM 814 C C . ASP A 1 132 ? 93.398 91.396 72.324 1.00 256.78 854 ASP B C 1
ATOM 815 O O . ASP A 1 132 ? 94.054 92.253 72.930 1.00 187.02 854 ASP B O 1
ATOM 820 N N . LYS A 1 133 ? 93.372 91.271 71.002 1.00 284.04 855 LYS B N 1
ATOM 821 C CA . LYS A 1 133 ? 94.202 92.161 70.158 1.00 333.66 855 LYS B CA 1
ATOM 822 C C . LYS A 1 133 ? 93.872 93.612 70.479 1.00 358.16 855 LYS B C 1
ATOM 823 O O . LYS A 1 133 ? 94.786 94.456 70.439 1.00 378.05 855 LYS B O 1
ATOM 829 N N . ASP A 1 134 ? 92.606 93.894 70.784 1.00 387.64 856 ASP B N 1
ATOM 830 C CA . ASP A 1 134 ? 92.217 95.282 71.129 1.00 417.47 856 ASP B CA 1
ATOM 831 C C . ASP A 1 134 ? 92.110 95.460 72.641 1.00 418.59 856 ASP B C 1
ATOM 832 O O . ASP A 1 134 ? 92.102 96.621 73.105 1.00 441.31 856 ASP B O 1
ATOM 837 N N . ASP A 1 135 ? 92.060 94.365 73.392 1.00 366.37 857 ASP B N 1
ATOM 838 C CA . ASP A 1 135 ? 91.769 94.481 74.838 1.00 358.95 857 ASP B CA 1
ATOM 839 C C . ASP A 1 135 ? 92.776 95.385 75.553 1.00 334.51 857 ASP B C 1
ATOM 840 O O . ASP A 1 135 ? 92.373 96.380 76.175 1.00 278.22 857 ASP B O 1
ATOM 845 N N . ASP A 1 136 ? 94.055 95.054 75.445 1.00 357.30 858 ASP B N 1
ATOM 846 C CA . ASP A 1 136 ? 95.093 95.886 76.093 1.00 381.89 858 ASP B CA 1
ATOM 847 C C . ASP A 1 136 ? 94.893 97.350 75.704 1.00 375.09 858 ASP B C 1
ATOM 848 O O . ASP A 1 136 ? 95.089 98.231 76.552 1.00 381.81 858 ASP B O 1
ATOM 853 N N . GLU A 1 137 ? 94.487 97.587 74.464 1.00 379.26 859 GLU B N 1
ATOM 854 C CA . GLU A 1 137 ? 94.334 98.981 73.972 1.00 372.74 859 GLU B CA 1
ATOM 855 C C . GLU A 1 137 ? 93.440 99.775 74.929 1.00 302.29 859 GLU B C 1
ATOM 856 O O . GLU A 1 137 ? 93.825 100.882 75.346 1.00 235.46 859 GLU B O 1
ATOM 862 N N . VAL A 1 138 ? 92.289 99.217 75.287 1.00 299.50 860 VAL B N 1
ATOM 863 C CA . VAL A 1 138 ? 91.368 100.011 76.135 1.00 318.52 860 VAL B CA 1
ATOM 864 C C . VAL A 1 138 ? 92.038 100.220 77.497 1.00 340.37 860 VAL B C 1
ATOM 865 O O . VAL A 1 138 ? 91.946 101.333 78.059 1.00 319.95 860 VAL B O 1
ATOM 869 N N . PHE A 1 139 ? 92.727 99.197 78.005 1.00 380.68 861 PHE B N 1
ATOM 870 C CA . PHE A 1 139 ? 93.472 99.394 79.266 1.00 407.65 861 PHE B CA 1
ATOM 871 C C . PHE A 1 139 ? 94.517 100.491 79.061 1.00 434.97 861 PHE B C 1
ATOM 872 O O . PHE A 1 139 ? 94.701 101.324 79.959 1.00 444.26 861 PHE B O 1
ATOM 880 N N . GLU A 1 140 ? 95.197 100.478 77.910 1.00 436.79 862 GLU B N 1
ATOM 881 C CA . GLU A 1 140 ? 96.158 101.564 77.614 1.00 409.46 862 GLU B CA 1
ATOM 882 C C . GLU A 1 140 ? 95.428 102.908 77.619 1.00 388.84 862 GLU B C 1
ATOM 883 O O . GLU A 1 140 ? 95.973 103.895 78.147 1.00 348.97 862 GLU B O 1
ATOM 889 N N . LYS A 1 141 ? 94.221 102.932 77.058 1.00 389.12 863 LYS B N 1
ATOM 890 C CA . LYS A 1 141 ? 93.454 104.195 77.028 1.00 386.04 863 LYS B CA 1
ATOM 891 C C . LYS A 1 141 ? 93.169 104.659 78.458 1.00 345.71 863 LYS B C 1
ATOM 892 O O . LYS A 1 141 ? 92.963 105.860 78.668 1.00 319.81 863 LYS B O 1
ATOM 898 N N . LYS A 1 142 ? 93.178 103.732 79.406 1.00 332.83 864 LYS B N 1
ATOM 899 C CA . LYS A 1 142 ? 92.969 104.090 80.824 1.00 308.33 864 LYS B CA 1
ATOM 900 C C . LYS A 1 142 ? 94.318 104.160 81.547 1.00 282.27 864 LYS B C 1
ATOM 901 O O . LYS A 1 142 ? 94.382 104.765 82.631 1.00 284.44 864 LYS B O 1
ATOM 907 N N . GLN A 1 143 ? 95.365 103.574 80.966 1.00 269.21 865 GLN B N 1
ATOM 908 C CA . GLN A 1 143 ? 96.677 103.523 81.654 1.00 271.39 865 GLN B CA 1
ATOM 909 C C . GLN A 1 143 ? 97.210 104.935 81.895 1.00 282.27 865 GLN B C 1
ATOM 910 O O . GLN A 1 143 ? 97.800 105.192 82.950 1.00 278.00 865 GLN B O 1
ATOM 916 N N . LYS A 1 144 ? 96.997 105.837 80.945 1.00 316.66 866 LYS B N 1
ATOM 917 C CA . LYS A 1 144 ? 97.432 107.240 81.156 1.00 342.87 866 LYS B CA 1
ATOM 918 C C . LYS A 1 144 ? 96.787 107.804 82.427 1.00 353.19 866 LYS B C 1
ATOM 919 O O . LYS A 1 144 ? 97.443 108.562 83.148 1.00 359.48 866 LYS B O 1
ATOM 925 N N . GLU A 1 145 ? 95.539 107.444 82.690 1.00 330.08 867 GLU B N 1
ATOM 926 C CA . GLU A 1 145 ? 94.841 107.969 83.889 1.00 272.31 867 GLU B CA 1
ATOM 927 C C . GLU A 1 145 ? 95.582 107.545 85.160 1.00 222.58 867 GLU B C 1
ATOM 928 O O . GLU A 1 145 ? 95.528 108.288 86.143 1.00 223.70 867 GLU B O 1
ATOM 934 N N . MET A 1 146 ? 96.255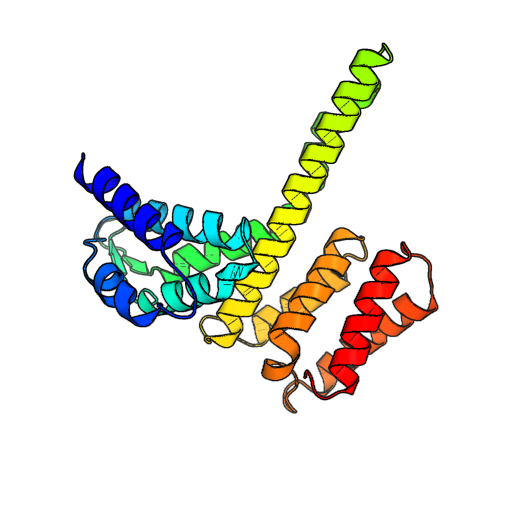 106.397 85.128 1.00 231.46 868 MET B N 1
ATOM 935 C CA . MET A 1 146 ? 97.048 105.983 86.308 1.00 270.24 868 MET B CA 1
ATOM 936 C C . MET A 1 146 ? 98.075 107.070 86.639 1.00 283.33 868 MET B C 1
ATOM 937 O O . MET A 1 146 ? 98.305 107.364 87.818 1.00 277.51 868 MET B O 1
ATOM 942 N N . ASP A 1 147 ? 98.664 107.668 85.608 1.00 303.46 869 ASP B N 1
ATOM 943 C CA . ASP A 1 147 ? 99.641 108.753 85.851 1.00 315.28 869 ASP B CA 1
ATOM 944 C C . ASP A 1 147 ? 98.906 110.028 86.256 1.00 282.95 869 ASP B C 1
ATOM 945 O O . ASP A 1 147 ? 99.461 110.819 87.027 1.00 229.69 869 ASP B O 1
ATOM 950 N N . GLU A 1 148 ? 97.690 110.218 85.756 1.00 301.68 870 GLU B N 1
ATOM 951 C CA . GLU A 1 148 ? 96.978 111.496 86.004 1.00 333.83 870 GLU B CA 1
ATOM 952 C C . GLU A 1 148 ? 96.342 111.524 87.396 1.00 364.24 870 GLU B C 1
ATOM 953 O O . GLU A 1 148 ? 96.009 112.625 87.862 1.00 324.46 870 GLU B O 1
ATOM 959 N N . ALA A 1 149 ? 96.172 110.360 88.031 1.00 454.92 871 ALA B N 1
ATOM 960 C CA . ALA A 1 149 ? 95.642 110.332 89.416 1.00 474.85 871 ALA B CA 1
ATOM 961 C C . ALA A 1 149 ? 96.787 110.718 90.350 1.00 474.85 871 ALA B C 1
ATOM 962 O O . ALA A 1 149 ? 97.535 109.826 90.783 1.00 474.85 871 ALA B O 1
ATOM 964 N N . ALA A 1 150 ? 96.923 112.013 90.637 1.00 470.50 872 ALA B N 1
ATOM 965 C CA . ALA A 1 150 ? 98.088 112.498 91.410 1.00 433.98 872 ALA B CA 1
ATOM 966 C C . ALA A 1 150 ? 98.090 111.991 92.849 1.00 379.70 872 ALA B C 1
ATOM 967 O O . ALA A 1 150 ? 99.042 111.292 93.240 1.00 324.52 872 ALA B O 1
ATOM 969 N N . THR A 1 151 ? 97.040 112.301 93.603 1.00 354.55 873 THR B N 1
ATOM 970 C CA . THR A 1 151 ? 97.072 111.965 95.045 1.00 350.52 873 THR B CA 1
ATOM 971 C C . THR A 1 151 ? 96.993 110.463 95.281 1.00 316.05 873 THR B C 1
ATOM 972 O O . THR A 1 151 ? 96.576 109.723 94.389 1.00 249.52 873 THR B O 1
ATOM 976 N N . ALA A 1 152 ? 97.350 110.049 96.488 1.00 388.90 874 ALA B N 1
ATOM 977 C CA . ALA A 1 152 ? 97.368 108.606 96.818 1.00 440.96 874 ALA B CA 1
ATOM 978 C C . ALA A 1 152 ? 95.954 108.028 96.747 1.00 454.92 874 ALA B C 1
ATOM 979 O O . ALA A 1 152 ? 95.799 106.904 96.281 1.00 457.43 874 ALA B O 1
ATOM 981 N N . GLU A 1 153 ? 94.961 108.776 97.212 1.00 455.30 875 GLU B N 1
ATOM 982 C CA . GLU A 1 153 ? 93.569 108.280 97.171 1.00 442.77 875 GLU B CA 1
ATOM 983 C C . GLU A 1 153 ? 93.148 108.062 95.716 1.00 342.88 875 GLU B C 1
ATOM 984 O O . GLU A 1 153 ? 92.597 106.997 95.389 1.00 326.15 875 GLU B O 1
ATOM 990 N N . GLU A 1 154 ? 93.418 109.043 94.866 1.00 273.44 876 GLU B N 1
ATOM 991 C CA . GLU A 1 154 ? 93.022 108.918 93.449 1.00 281.25 876 GLU B CA 1
ATOM 992 C C . GLU A 1 154 ? 93.843 107.800 92.799 1.00 272.14 876 GLU B C 1
ATOM 993 O O . GLU A 1 154 ? 93.297 107.042 92.000 1.00 264.20 876 GLU B O 1
ATOM 999 N N . ARG A 1 155 ? 95.131 107.722 93.128 1.00 281.18 877 ARG B N 1
ATOM 1000 C CA . ARG A 1 155 ? 95.990 106.683 92.513 1.00 296.70 877 ARG B CA 1
ATOM 1001 C C . ARG A 1 155 ? 95.467 105.303 92.908 1.00 265.50 877 ARG B C 1
ATOM 1002 O O . ARG A 1 155 ? 95.357 104.430 92.045 1.00 271.49 877 ARG B O 1
ATOM 1010 N N . GLY A 1 156 ? 95.148 105.123 94.185 1.00 241.37 878 GLY B N 1
ATOM 1011 C CA . GLY A 1 156 ? 94.642 103.819 94.636 1.00 241.13 878 GLY B CA 1
ATOM 1012 C C . GLY A 1 156 ? 93.300 103.498 94.016 1.00 258.83 878 GLY B C 1
ATOM 1013 O O . GLY A 1 156 ? 93.090 102.349 93.638 1.00 291.38 878 GLY B O 1
ATOM 1014 N N . ARG A 1 157 ? 92.406 104.484 93.935 1.00 233.95 879 ARG B N 1
ATOM 1015 C CA . ARG A 1 157 ? 91.067 104.204 93.372 1.00 220.26 879 ARG B CA 1
ATOM 1016 C C . ARG A 1 157 ? 91.217 103.834 91.896 1.00 239.07 879 ARG B C 1
ATOM 1017 O O . ARG A 1 157 ? 90.556 102.873 91.438 1.00 216.79 879 ARG B O 1
ATOM 1025 N N . LEU A 1 158 ? 92.079 104.559 91.184 1.00 273.81 880 LEU B N 1
ATOM 1026 C CA . LEU A 1 158 ? 92.296 104.258 89.751 1.00 294.73 880 LEU B CA 1
ATOM 1027 C C . LEU A 1 158 ? 92.911 102.861 89.613 1.00 290.14 880 LEU B C 1
ATOM 1028 O O . LEU A 1 158 ? 92.515 102.112 88.707 1.00 317.98 880 LEU B O 1
ATOM 1033 N N . LYS A 1 159 ? 93.873 102.530 90.473 1.00 271.17 881 LYS B N 1
ATOM 1034 C CA . LYS A 1 159 ? 94.530 101.205 90.369 1.00 255.80 881 LYS B CA 1
ATOM 1035 C C . LYS A 1 159 ? 93.502 100.109 90.649 1.00 235.04 881 LYS B C 1
ATOM 1036 O O . LYS A 1 159 ? 93.518 99.082 89.957 1.00 266.37 881 LYS B O 1
ATOM 1042 N N . GLU A 1 160 ? 92.636 100.337 91.635 1.00 213.16 882 GLU B N 1
ATOM 1043 C CA . GLU A 1 160 ? 91.635 99.302 91.972 1.00 228.69 882 GLU B CA 1
ATOM 1044 C C . GLU A 1 160 ? 90.685 99.123 90.785 1.00 230.38 882 GLU B C 1
ATOM 1045 O O . GLU A 1 160 ? 90.350 97.983 90.446 1.00 240.54 882 GLU B O 1
ATOM 1051 N N . GLU A 1 161 ? 90.262 100.227 90.176 1.00 213.69 883 GLU B N 1
ATOM 1052 C CA . GLU A 1 161 ? 89.333 100.120 89.031 1.00 214.85 883 GLU B CA 1
ATOM 1053 C C . GLU A 1 161 ? 90.023 99.405 87.865 1.00 187.36 883 GLU B C 1
ATOM 1054 O O . GLU A 1 161 ? 89.386 98.581 87.200 1.00 208.26 883 GLU B O 1
ATOM 1060 N N . LEU A 1 162 ? 91.287 99.705 87.617 1.00 176.02 884 LEU B N 1
ATOM 1061 C CA . LEU A 1 162 ? 91.908 99.071 86.443 1.00 179.81 884 LEU B CA 1
ATOM 1062 C C . LEU A 1 162 ? 92.098 97.578 86.739 1.00 193.14 884 LEU B C 1
ATOM 1063 O O . LEU A 1 162 ? 91.755 96.772 85.862 1.00 214.01 884 LEU B O 1
ATOM 1068 N N . GLU A 1 163 ? 92.580 97.212 87.929 1.00 204.87 885 GLU B N 1
ATOM 1069 C CA . GLU A 1 163 ? 92.716 95.751 88.180 1.00 212.58 885 GLU B CA 1
ATOM 1070 C C . GLU A 1 163 ? 91.328 95.089 88.208 1.00 220.64 885 GLU B C 1
ATOM 1071 O O . GLU A 1 163 ? 91.237 93.945 87.758 1.00 269.52 885 GLU B O 1
ATOM 1077 N N . GLU A 1 164 ? 90.296 95.777 88.711 1.00 194.96 886 GLU B N 1
ATOM 1078 C CA . GLU A 1 164 ? 88.933 95.195 88.697 1.00 185.73 886 GLU B CA 1
ATOM 1079 C C . GLU A 1 164 ? 88.521 94.942 87.248 1.00 163.33 886 GLU B C 1
ATOM 1080 O O . GLU A 1 164 ? 87.950 93.880 86.969 1.00 156.60 886 GLU B O 1
ATOM 1086 N N . ALA A 1 165 ? 88.829 95.886 86.362 1.00 157.21 887 ALA B N 1
ATOM 1087 C CA . ALA A 1 165 ? 88.492 95.703 84.939 1.00 169.32 887 ALA B CA 1
ATOM 1088 C C . ALA A 1 165 ? 89.285 94.518 84.392 1.00 176.40 887 ALA B C 1
ATOM 1089 O O . ALA A 1 165 ? 88.735 93.733 83.611 1.00 210.98 887 ALA B O 1
ATOM 1091 N N . ARG A 1 166 ? 90.545 94.403 84.792 1.00 167.48 888 ARG B N 1
ATOM 1092 C CA . ARG A 1 166 ? 91.382 93.301 84.281 1.00 175.80 888 ARG B CA 1
ATOM 1093 C C . ARG A 1 166 ? 90.758 91.985 84.746 1.00 157.96 888 ARG B C 1
ATOM 1094 O O . ARG A 1 166 ? 90.716 91.036 83.945 1.00 178.25 888 ARG B O 1
ATOM 1102 N N . ASP A 1 167 ? 90.277 91.934 85.989 1.00 166.75 889 ASP B N 1
ATOM 1103 C CA . ASP A 1 167 ? 89.596 90.711 86.477 1.00 179.19 889 ASP B CA 1
ATOM 1104 C C . ASP A 1 167 ? 88.357 90.444 85.636 1.00 170.90 889 ASP B C 1
ATOM 1105 O O . ASP A 1 167 ? 88.158 89.293 85.227 1.00 209.10 889 ASP B O 1
ATOM 1110 N N . ILE A 1 168 ? 87.561 91.471 85.386 1.00 143.48 890 ILE B N 1
ATOM 1111 C CA . ILE A 1 168 ? 86.288 91.263 84.648 1.00 149.82 890 ILE B CA 1
ATOM 1112 C C . ILE A 1 168 ? 86.606 90.674 83.279 1.00 140.25 890 ILE B C 1
ATOM 1113 O O . ILE A 1 168 ? 85.939 89.733 82.874 1.00 145.59 890 ILE B O 1
ATOM 1118 N N . ALA A 1 169 ? 87.658 91.173 82.643 1.00 132.63 891 ALA B N 1
ATOM 1119 C CA . ALA A 1 169 ? 88.035 90.665 81.309 1.00 129.06 891 ALA B CA 1
ATOM 1120 C C . ALA A 1 169 ? 88.556 89.235 81.414 1.00 129.17 891 ALA B C 1
ATOM 1121 O O . ALA A 1 169 ? 88.179 88.396 80.577 1.00 155.30 891 ALA B O 1
ATOM 1123 N N . ARG A 1 170 ? 89.430 88.957 82.372 1.00 123.93 892 ARG B N 1
ATOM 1124 C CA . ARG A 1 170 ? 90.020 87.599 82.392 1.00 124.45 892 ARG B CA 1
ATOM 1125 C C . ARG A 1 170 ? 88.901 86.612 82.728 1.00 107.46 892 ARG B C 1
ATOM 1126 O O . ARG A 1 170 ? 88.918 85.505 82.168 1.00 128.20 892 ARG B O 1
ATOM 1134 N N . ARG A 1 171 ? 87.937 87.021 83.553 1.00 99.81 893 ARG B N 1
ATOM 1135 C CA . ARG A 1 171 ? 86.820 86.093 83.841 1.00 135.22 893 ARG B CA 1
ATOM 1136 C C . ARG A 1 171 ? 86.012 85.853 82.564 1.00 142.65 893 ARG B C 1
ATOM 1137 O O . ARG A 1 171 ? 85.590 84.706 82.334 1.00 175.57 893 ARG B O 1
ATOM 1145 N N . ARG A 1 172 ? 85.773 86.894 81.772 1.00 120.49 894 ARG B N 1
ATOM 1146 C CA . ARG A 1 172 ? 85.065 86.704 80.482 1.00 115.82 894 ARG B CA 1
ATOM 1147 C C . ARG A 1 172 ? 85.858 85.749 79.587 1.00 104.99 894 ARG B C 1
ATOM 1148 O O . ARG A 1 172 ? 85.297 84.731 79.193 1.00 119.89 894 ARG B O 1
ATOM 1156 N N . SER A 1 173 ? 87.123 86.038 79.307 1.00 95.08 895 SER B N 1
ATOM 1157 C CA . SER A 1 173 ? 87.859 85.173 78.349 1.00 122.76 895 SER B CA 1
ATOM 1158 C C . SER A 1 173 ? 87.777 83.709 78.782 1.00 114.73 895 SER B C 1
ATOM 1159 O O . SER A 1 173 ? 87.622 82.833 77.919 1.00 103.30 895 SER B O 1
ATOM 1162 N N . LEU A 1 174 ? 87.914 83.446 80.069 1.00 117.98 896 LEU B N 1
ATOM 1163 C CA . LEU A 1 174 ? 87.883 82.046 80.540 1.00 129.86 896 LEU B CA 1
ATOM 1164 C C . LEU A 1 174 ? 86.498 81.453 80.276 1.00 125.99 896 LEU B C 1
ATOM 1165 O O . LEU A 1 174 ? 86.406 80.293 79.826 1.00 151.80 896 LEU B O 1
ATOM 1170 N N . GLY A 1 175 ? 85.448 82.224 80.533 1.00 119.34 897 GLY B N 1
ATOM 1171 C CA . GLY A 1 175 ? 84.094 81.728 80.239 1.00 141.00 897 GLY B CA 1
ATOM 1172 C C . GLY A 1 175 ? 83.896 81.454 78.756 1.00 124.22 897 GLY B C 1
ATOM 1173 O O . GLY A 1 175 ? 83.312 80.422 78.397 1.00 105.61 897 GLY B O 1
ATOM 1174 N N . ASN A 1 176 ? 84.378 82.354 77.913 1.00 108.57 898 ASN B N 1
ATOM 1175 C CA . ASN A 1 176 ? 84.245 82.184 76.453 1.00 97.53 898 ASN B CA 1
ATOM 1176 C C . ASN A 1 176 ? 84.989 80.920 76.030 1.00 80.76 898 ASN B C 1
ATOM 1177 O O . ASN A 1 176 ? 84.464 80.152 75.214 1.00 113.45 898 ASN B O 1
ATOM 1182 N N . ILE A 1 177 ? 86.177 80.704 76.578 1.00 78.80 899 ILE B N 1
ATOM 1183 C CA . ILE A 1 177 ? 86.961 79.512 76.164 1.00 88.04 899 ILE B CA 1
ATOM 1184 C C . ILE A 1 177 ? 86.233 78.237 76.588 1.00 72.78 899 ILE B C 1
ATOM 1185 O O . ILE A 1 177 ? 86.147 77.305 75.799 1.00 52.45 899 ILE B O 1
ATOM 1190 N N . LYS A 1 178 ? 85.732 78.194 77.804 1.00 90.45 900 LYS B N 1
ATOM 1191 C CA . LYS A 1 178 ? 85.064 76.961 78.256 1.00 91.88 900 LYS B CA 1
ATOM 1192 C C . LYS A 1 178 ? 83.786 76.751 77.450 1.00 89.39 900 LYS B C 1
ATOM 1193 O O . LYS A 1 178 ? 83.451 75.613 77.164 1.00 111.13 900 LYS B O 1
ATOM 1199 N N . PHE A 1 179 ? 83.087 77.818 77.101 1.00 117.50 901 PHE B N 1
ATOM 1200 C CA . PHE A 1 179 ? 81.860 77.667 76.285 1.00 126.53 901 PHE B CA 1
ATOM 1201 C C . PHE A 1 179 ? 82.194 77.139 74.889 1.00 101.44 901 PHE B C 1
ATOM 1202 O O . PHE A 1 179 ? 81.480 76.272 74.401 1.00 106.19 901 PHE B O 1
ATOM 1210 N N . ILE A 1 180 ? 83.254 77.643 74.273 1.00 87.95 902 ILE B N 1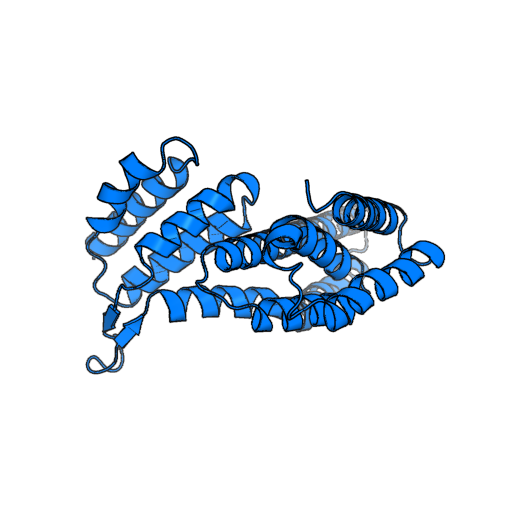
ATOM 1211 C CA . ILE A 1 180 ? 83.660 77.112 72.951 1.00 77.73 902 ILE B CA 1
ATOM 1212 C C . ILE A 1 180 ? 84.041 75.640 73.101 1.00 83.97 902 ILE B C 1
ATOM 1213 O O . ILE A 1 180 ? 83.622 74.809 72.281 1.00 77.57 902 ILE B O 1
ATOM 1218 N N . GLY A 1 181 ? 84.810 75.310 74.124 1.00 87.61 903 GLY B N 1
ATOM 1219 C CA . GLY A 1 181 ? 85.168 73.909 74.356 1.00 83.05 903 GLY B CA 1
ATOM 1220 C C . GLY A 1 181 ? 83.963 73.032 74.592 1.00 82.11 903 GLY B C 1
ATOM 1221 O O . GLY A 1 181 ? 83.996 71.872 74.207 1.00 116.35 903 GLY B O 1
ATOM 1222 N N . GLU A 1 182 ? 82.934 73.558 75.247 1.00 83.25 904 GLU B N 1
ATOM 1223 C CA . GLU A 1 182 ? 81.731 72.748 75.509 1.00 80.81 904 GLU B CA 1
ATOM 1224 C C . GLU A 1 182 ? 80.942 72.580 74.218 1.00 81.50 904 GLU B C 1
ATOM 1225 O O . GLU A 1 182 ? 80.325 71.534 74.039 1.00 107.93 904 GLU B O 1
ATOM 1231 N N . LEU A 1 183 ? 80.940 73.596 73.362 1.00 93.73 905 LEU B N 1
ATOM 1232 C CA . LEU A 1 183 ? 80.215 73.478 72.082 1.00 81.70 905 LEU B CA 1
ATOM 1233 C C . LEU A 1 183 ? 80.938 72.456 71.213 1.00 90.69 905 LEU B C 1
ATOM 1234 O O . LEU A 1 183 ? 80.299 71.812 70.405 1.00 116.31 905 LEU B O 1
ATOM 1239 N N . PHE A 1 184 ? 82.242 72.320 71.381 1.00 97.51 906 PHE B N 1
ATOM 1240 C CA . PHE A 1 184 ? 82.988 71.313 70.598 1.00 109.07 906 PHE B CA 1
ATOM 1241 C C . PHE A 1 184 ? 82.528 69.902 70.941 1.00 106.78 906 PHE B C 1
ATOM 1242 O O . PHE A 1 184 ? 82.384 69.081 70.037 1.00 104.34 906 PHE B O 1
ATOM 1250 N N . LYS A 1 185 ? 82.302 69.625 72.219 1.00 106.82 907 LYS B N 1
ATOM 1251 C CA . LYS A 1 185 ? 81.905 68.251 72.604 1.00 129.35 907 LYS B CA 1
ATOM 1252 C C . LYS A 1 185 ? 80.521 67.919 72.037 1.00 129.27 907 LYS B C 1
ATOM 1253 O O . LYS A 1 185 ? 80.207 66.730 71.925 1.00 149.81 907 LYS B O 1
ATOM 1259 N N . LEU A 1 186 ? 79.723 68.929 71.712 1.00 101.70 908 LEU B N 1
ATOM 1260 C CA . LEU A 1 186 ? 78.398 68.683 71.092 1.00 121.59 908 LEU B CA 1
ATOM 1261 C C . LEU A 1 186 ? 78.486 68.734 69.564 1.00 133.26 908 LEU B C 1
ATOM 1262 O O . LEU A 1 186 ? 77.423 68.740 68.926 1.00 115.79 908 LEU B O 1
ATOM 1267 N N . LYS A 1 187 ? 79.699 68.815 69.012 1.00 127.97 909 LYS B N 1
ATOM 1268 C CA . LYS A 1 187 ? 79.922 68.719 67.548 1.00 131.71 909 LYS B CA 1
ATOM 1269 C C . LYS A 1 187 ? 79.427 69.938 66.774 1.00 134.91 909 LYS B C 1
ATOM 1270 O O . LYS A 1 187 ? 79.505 69.899 65.546 1.00 171.08 909 LYS B O 1
ATOM 1276 N N . MET A 1 188 ? 78.965 70.984 67.447 1.00 107.25 910 MET B N 1
ATOM 1277 C CA . MET A 1 188 ? 78.606 72.218 66.708 1.00 92.58 910 MET B CA 1
ATOM 1278 C C . MET A 1 188 ? 79.873 72.890 66.176 1.00 108.13 910 MET B C 1
ATOM 1279 O O . MET A 1 188 ? 79.755 73.806 65.364 1.00 126.69 910 MET B O 1
ATOM 1284 N N . LEU A 1 189 ? 81.044 72.472 66.643 1.00 123.64 911 LEU B N 1
ATOM 1285 C CA . LEU A 1 189 ? 82.328 72.939 66.088 1.00 123.73 911 LEU B CA 1
ATOM 1286 C C . LEU A 1 189 ? 83.036 71.702 65.528 1.00 126.87 911 LEU B C 1
ATOM 1287 O O . LEU A 1 189 ? 82.442 70.607 65.492 1.00 151.80 911 LEU B O 1
ATOM 1292 N N . THR A 1 190 ? 84.295 71.859 65.133 1.00 130.04 912 THR B N 1
ATOM 1293 C CA . THR A 1 190 ? 85.083 70.706 64.659 1.00 125.83 912 THR B CA 1
ATOM 1294 C C . THR A 1 190 ? 86.493 70.773 65.233 1.00 118.27 912 THR B C 1
ATOM 1295 O O . THR A 1 190 ? 86.858 71.793 65.836 1.00 125.46 912 THR B O 1
ATOM 1299 N N . GLU A 1 191 ? 87.272 69.724 65.018 1.00 139.53 913 GLU B N 1
ATOM 1300 C CA . GLU A 1 191 ? 88.623 69.644 65.620 1.00 138.60 913 GLU B CA 1
ATOM 1301 C C . GLU A 1 191 ? 89.512 70.773 65.112 1.00 138.97 913 GLU B C 1
ATOM 1302 O O . GLU A 1 191 ? 90.436 71.175 65.836 1.00 140.10 913 GLU B O 1
ATOM 1308 N N . ALA A 1 192 ? 89.257 71.265 63.909 1.00 133.99 914 ALA B N 1
ATOM 1309 C CA . ALA A 1 192 ? 90.158 72.285 63.337 1.00 136.92 914 ALA B CA 1
ATOM 1310 C C . ALA A 1 192 ? 90.043 73.588 64.126 1.00 111.07 914 ALA B C 1
ATOM 1311 O O . ALA A 1 192 ? 91.076 74.247 64.313 1.00 164.35 914 ALA B O 1
ATOM 1313 N N . ILE A 1 193 ? 88.847 73.963 64.555 1.00 87.25 915 ILE B N 1
ATOM 1314 C CA . ILE A 1 193 ? 88.749 75.260 65.267 1.00 106.83 915 ILE B CA 1
ATOM 1315 C C . ILE A 1 193 ? 89.441 75.130 66.623 1.00 107.88 915 ILE B C 1
ATOM 1316 O O . ILE A 1 193 ? 90.086 76.095 67.065 1.00 116.62 915 ILE B O 1
ATOM 1321 N N . MET A 1 194 ? 89.345 73.969 67.259 1.00 88.05 916 MET B N 1
ATOM 1322 C CA . MET A 1 194 ? 90.085 73.799 68.527 1.00 83.73 916 MET B CA 1
ATOM 1323 C C . MET A 1 194 ? 91.586 73.819 68.238 1.00 88.77 916 MET B C 1
ATOM 1324 O O . MET A 1 194 ? 92.341 74.360 69.047 1.00 123.24 916 MET B O 1
ATOM 1329 N N . HIS A 1 195 ? 92.013 73.216 67.137 1.00 86.98 917 HIS B N 1
ATOM 1330 C CA . HIS A 1 195 ? 93.467 73.158 66.881 1.00 96.83 917 HIS B CA 1
ATOM 1331 C C . HIS A 1 195 ? 94.016 74.526 66.485 1.00 92.04 917 HIS B C 1
ATOM 1332 O O . HIS A 1 195 ? 95.218 74.730 66.637 1.00 131.56 917 HIS B O 1
ATOM 1339 N N . ASP A 1 196 ? 93.182 75.419 65.968 1.00 94.04 918 ASP B N 1
ATOM 1340 C CA . ASP A 1 196 ? 93.697 76.775 65.657 1.00 135.13 918 ASP B CA 1
ATOM 1341 C C . ASP A 1 196 ? 93.339 77.746 66.778 1.00 126.40 918 ASP B C 1
ATOM 1342 O O . ASP A 1 196 ? 93.718 78.925 66.685 1.00 142.93 918 ASP B O 1
ATOM 1347 N N . CYS A 1 197 ? 92.628 77.279 67.795 1.00 123.38 919 CYS B N 1
ATOM 1348 C CA . CYS A 1 197 ? 92.395 78.119 68.995 1.00 131.85 919 CYS B CA 1
ATOM 1349 C C . CYS A 1 197 ? 93.478 77.812 70.030 1.00 114.65 919 CYS B C 1
ATOM 1350 O O . CYS A 1 197 ? 94.012 78.745 70.643 1.00 142.40 919 CYS B O 1
ATOM 1353 N N . VAL A 1 198 ? 93.814 76.540 70.193 1.00 103.63 920 VAL B N 1
ATOM 1354 C CA . VAL A 1 198 ? 94.903 76.164 71.130 1.00 109.68 920 VAL B CA 1
ATOM 1355 C C . VAL A 1 198 ? 96.214 76.800 70.669 1.00 106.26 920 VAL B C 1
ATOM 1356 O O . VAL A 1 198 ? 96.936 77.366 71.498 1.00 123.05 920 VAL B O 1
ATOM 1360 N N . VAL A 1 199 ? 96.503 76.729 69.383 1.00 83.69 921 VAL B N 1
ATOM 1361 C CA . VAL A 1 199 ? 97.784 77.287 68.884 1.00 92.15 921 VAL B CA 1
ATOM 1362 C C . VAL A 1 199 ? 97.755 78.812 69.004 1.00 101.82 921 VAL B C 1
ATOM 1363 O O . VAL A 1 199 ? 98.814 79.404 69.295 1.00 143.60 921 VAL B O 1
ATOM 1367 N N . LYS A 1 200 ? 96.596 79.437 68.823 1.00 102.22 922 LYS B N 1
ATOM 1368 C CA . LYS A 1 200 ? 96.563 80.902 68.962 1.00 123.20 922 LYS B CA 1
ATOM 1369 C C . LYS A 1 200 ? 96.809 81.288 70.417 1.00 110.96 922 LYS B C 1
ATOM 1370 O O . LYS A 1 200 ? 97.546 82.252 70.670 1.00 136.47 922 LYS B O 1
ATOM 1376 N N . LEU A 1 201 ? 96.212 80.549 71.343 1.00 89.36 923 LEU B N 1
ATOM 1377 C CA . LEU A 1 201 ? 96.397 80.889 72.762 1.00 88.40 923 LEU B CA 1
ATOM 1378 C C . LEU A 1 201 ? 97.859 80.661 73.103 1.00 97.13 923 LEU B C 1
ATOM 1379 O O . LEU A 1 201 ? 98.439 81.472 73.845 1.00 121.03 923 LEU B O 1
ATOM 1384 N N . LEU A 1 202 ? 98.448 79.606 72.567 1.00 114.81 924 LEU B N 1
ATOM 1385 C CA . LEU A 1 202 ? 99.824 79.263 72.980 1.00 128.30 924 LEU B CA 1
ATOM 1386 C C . LEU A 1 202 ? 100.835 80.237 72.374 1.00 118.48 924 LEU B C 1
ATOM 1387 O O . LEU A 1 202 ? 101.845 80.517 73.011 1.00 138.39 924 LEU B O 1
ATOM 1392 N N . LYS A 1 203 ? 100.570 80.734 71.177 1.00 118.41 925 LYS B N 1
ATOM 1393 C CA . LYS A 1 203 ? 101.555 81.642 70.538 1.00 161.50 925 LYS B CA 1
ATOM 1394 C C . LYS A 1 203 ? 101.622 82.949 71.319 1.00 183.85 925 LYS B C 1
ATOM 1395 O O . LYS A 1 203 ? 102.719 83.508 71.455 1.00 223.49 925 LYS B O 1
ATOM 1401 N N . ASN A 1 204 ? 100.482 83.421 71.807 1.00 178.34 926 ASN B N 1
ATOM 1402 C CA . ASN A 1 204 ? 100.504 84.588 72.719 1.00 206.52 926 ASN B CA 1
ATOM 1403 C C . ASN A 1 204 ? 100.911 84.060 74.092 1.00 230.94 926 ASN B C 1
ATOM 1404 O O . ASN A 1 204 ? 100.050 83.582 74.838 1.00 240.01 926 ASN B O 1
ATOM 1409 N N . HIS A 1 205 ? 102.194 84.131 74.410 1.00 220.96 927 HIS B N 1
ATOM 1410 C CA . HIS A 1 205 ? 102.687 83.495 75.656 1.00 224.36 927 HIS B CA 1
ATOM 1411 C C . HIS A 1 205 ? 102.380 84.362 76.879 1.00 245.08 927 HIS B C 1
ATOM 1412 O O . HIS A 1 205 ? 102.967 84.120 77.939 1.00 288.42 927 HIS B O 1
ATOM 1419 N N . ASP A 1 206 ? 101.457 85.304 76.747 1.00 194.36 928 ASP B N 1
ATOM 1420 C CA . ASP A 1 206 ? 101.070 86.120 77.922 1.00 195.50 928 ASP B CA 1
ATOM 1421 C C . ASP A 1 206 ? 100.282 85.267 78.911 1.00 152.60 928 ASP B C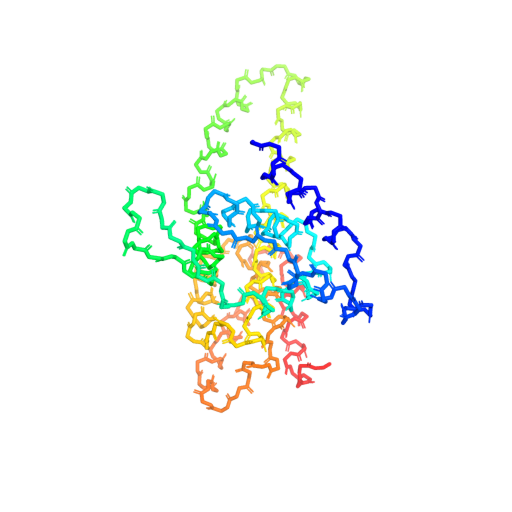 1
ATOM 1422 O O . ASP A 1 206 ? 99.710 84.244 78.501 1.00 155.35 928 ASP B O 1
ATOM 1427 N N . GLU A 1 207 ? 100.216 85.708 80.163 1.00 136.75 929 GLU B N 1
ATOM 1428 C CA . GLU A 1 207 ? 99.588 84.895 81.239 1.00 157.12 929 GLU B CA 1
ATOM 1429 C C . GLU A 1 207 ? 98.133 84.564 80.924 1.00 175.79 929 GLU B C 1
ATOM 1430 O O . GLU A 1 207 ? 97.731 83.399 81.108 1.00 190.56 929 GLU B O 1
ATOM 1436 N N . GLU A 1 208 ? 97.365 85.549 80.477 1.00 182.58 930 GLU B N 1
ATOM 1437 C CA . GLU A 1 208 ? 95.905 85.330 80.289 1.00 201.42 930 GLU B CA 1
ATOM 1438 C C . GLU A 1 208 ? 95.678 84.219 79.268 1.00 182.84 930 GLU B C 1
ATOM 1439 O O . GLU A 1 208 ? 94.801 83.363 79.484 1.00 205.47 930 GLU B O 1
ATOM 1445 N N . SER A 1 209 ? 96.455 84.241 78.189 1.00 160.91 931 SER B N 1
ATOM 1446 C CA . SER A 1 209 ? 96.293 83.226 77.131 1.00 147.60 931 SER B CA 1
ATOM 1447 C C . SER A 1 209 ? 96.629 81.842 77.680 1.00 133.85 931 SER B C 1
ATOM 1448 O O . SER A 1 209 ? 95.927 80.873 77.330 1.00 153.92 931 SER B O 1
ATOM 1451 N N . LEU A 1 210 ? 97.676 81.731 78.496 1.00 129.74 932 LEU B N 1
ATOM 1452 C CA . LEU A 1 210 ? 98.073 80.385 78.970 1.00 130.86 932 LEU B CA 1
ATOM 1453 C C . LEU A 1 210 ? 97.041 79.863 79.963 1.00 133.25 932 LEU B C 1
ATOM 1454 O O . LEU A 1 210 ? 96.790 78.640 79.976 1.00 173.18 932 LEU B O 1
ATOM 1459 N N . GLU A 1 211 ? 96.436 80.748 80.740 1.00 124.79 933 GLU B N 1
ATOM 1460 C CA . GLU A 1 211 ? 95.355 80.300 81.647 1.00 144.38 933 GLU B CA 1
ATOM 1461 C C . GLU A 1 211 ? 94.180 79.758 80.823 1.00 141.23 933 GLU B C 1
ATOM 1462 O O . GLU A 1 211 ? 93.615 78.689 81.163 1.00 119.68 933 GLU B O 1
ATOM 1468 N N . CYS A 1 212 ? 93.830 80.464 79.754 1.00 123.75 934 CYS B N 1
ATOM 1469 C CA . CYS A 1 212 ? 92.727 80.008 78.890 1.00 129.60 934 CYS B CA 1
ATOM 1470 C C . CYS A 1 212 ? 93.095 78.675 78.227 1.00 120.29 934 CYS B C 1
ATOM 1471 O O . CYS A 1 212 ? 92.213 77.816 78.057 1.00 129.39 934 CYS B O 1
ATOM 1474 N N . LEU A 1 213 ? 94.352 78.519 77.821 1.00 116.21 935 LEU B N 1
ATOM 1475 C CA . LEU A 1 213 ? 94.793 77.249 77.194 1.00 107.50 935 LEU B CA 1
ATOM 1476 C C . LEU A 1 213 ? 94.642 76.105 78.187 1.00 117.11 935 LEU B C 1
ATOM 1477 O O . LEU A 1 213 ? 94.161 75.027 77.799 1.00 123.87 935 LEU B O 1
ATOM 1482 N N . CYS A 1 214 ? 95.025 76.336 79.435 1.00 132.29 936 CYS B N 1
ATOM 1483 C CA . CYS A 1 214 ? 94.857 75.296 80.465 1.00 139.10 936 CYS B CA 1
ATOM 1484 C C . CYS A 1 214 ? 93.371 74.936 80.582 1.00 175.88 936 CYS B C 1
ATOM 1485 O O . CYS A 1 214 ? 93.047 73.731 80.582 1.00 211.40 936 CYS B O 1
ATOM 1488 N N . ARG A 1 215 ? 92.490 75.933 80.642 1.00 133.85 937 ARG B N 1
ATOM 1489 C CA . ARG A 1 215 ? 91.049 75.645 80.820 1.00 122.23 937 ARG B CA 1
ATOM 1490 C C . ARG A 1 215 ? 90.522 74.853 79.621 1.00 115.68 937 ARG B C 1
ATOM 1491 O O . ARG A 1 215 ? 89.802 73.853 79.815 1.00 128.65 937 ARG B O 1
ATOM 1499 N N . LEU A 1 216 ? 90.878 75.272 78.409 1.00 114.09 938 LEU B N 1
ATOM 1500 C CA . LEU A 1 216 ? 90.356 74.599 77.200 1.00 126.82 938 LEU B CA 1
ATOM 1501 C C . LEU A 1 216 ? 90.834 73.143 77.124 1.00 135.82 938 LEU B C 1
ATOM 1502 O O . LEU A 1 216 ? 90.008 72.257 76.857 1.00 142.22 938 LEU B O 1
ATOM 1507 N N . LEU A 1 217 ? 92.131 72.900 77.324 1.00 140.91 939 LEU B N 1
ATOM 1508 C CA . LEU A 1 217 ? 92.617 71.509 77.251 1.00 108.93 939 LEU B CA 1
ATOM 1509 C C . LEU A 1 217 ? 91.993 70.677 78.376 1.00 114.29 939 LEU B C 1
ATOM 1510 O O . LEU A 1 217 ? 91.612 69.534 78.125 1.00 112.96 939 LEU B O 1
ATOM 1515 N N . THR A 1 218 ? 91.838 71.258 79.556 1.00 122.69 940 THR B N 1
ATOM 1516 C CA . THR A 1 218 ? 91.216 70.510 80.662 1.00 131.76 940 THR B CA 1
ATOM 1517 C C . THR A 1 218 ? 89.796 70.096 80.282 1.00 134.11 940 THR B C 1
ATOM 1518 O O . THR A 1 218 ? 89.364 69.016 80.692 1.00 153.25 940 THR B O 1
ATOM 1522 N N . THR A 1 219 ? 89.084 70.925 79.526 1.00 115.22 941 THR B N 1
ATOM 1523 C CA . THR A 1 219 ? 87.674 70.580 79.244 1.00 140.04 941 THR B CA 1
ATOM 1524 C C . THR A 1 219 ? 87.514 69.803 77.935 1.00 135.82 941 THR B C 1
ATOM 1525 O O . THR A 1 219 ? 86.411 69.303 77.710 1.00 145.82 941 THR B O 1
ATOM 1529 N N . ILE A 1 220 ? 88.542 69.713 77.088 1.00 134.00 942 ILE B N 1
ATOM 1530 C CA . ILE A 1 220 ? 88.332 69.022 75.780 1.00 137.43 942 ILE B CA 1
ATOM 1531 C C . ILE A 1 220 ? 89.363 67.910 75.554 1.00 149.17 942 ILE B C 1
ATOM 1532 O O . ILE A 1 220 ? 89.346 67.320 74.472 1.00 175.31 942 ILE B O 1
ATOM 1537 N N . GLY A 1 221 ? 90.218 67.608 76.524 1.00 143.25 943 GLY B N 1
ATOM 1538 C CA . GLY A 1 221 ? 91.292 66.630 76.281 1.00 144.09 943 GLY B CA 1
ATOM 1539 C C . GLY A 1 221 ? 90.796 65.279 75.806 1.00 147.98 943 GLY B C 1
ATOM 1540 O O . GLY A 1 221 ? 91.333 64.761 74.831 1.00 132.81 943 GLY B O 1
ATOM 1541 N N . LYS A 1 222 ? 89.799 64.708 76.466 1.00 161.91 944 LYS B N 1
ATOM 1542 C CA . LYS A 1 222 ? 89.374 63.342 76.093 1.00 171.70 944 LYS B CA 1
ATOM 1543 C C . LYS A 1 222 ? 88.812 63.334 74.675 1.00 180.99 944 LYS B C 1
ATOM 1544 O O . LYS A 1 222 ? 89.120 62.389 73.927 1.00 194.47 944 LYS B O 1
ATOM 1550 N N . ASP A 1 223 ? 88.021 64.341 74.319 1.00 178.33 945 ASP B N 1
ATOM 1551 C CA . ASP A 1 223 ? 87.384 64.361 72.984 1.00 163.37 945 ASP B CA 1
ATOM 1552 C C . ASP A 1 223 ? 88.334 64.918 71.924 1.00 132.14 945 ASP B C 1
ATOM 1553 O O . ASP A 1 223 ? 87.925 64.982 70.756 1.00 125.12 945 ASP B O 1
ATOM 1558 N N . LEU A 1 224 ? 89.558 65.276 72.302 1.00 134.32 946 LEU B N 1
ATOM 1559 C CA . LEU A 1 224 ? 90.521 65.729 71.269 1.00 140.83 946 LEU B CA 1
ATOM 1560 C C . LEU A 1 224 ? 91.699 64.770 71.142 1.00 146.88 946 LEU B C 1
ATOM 1561 O O . LEU A 1 224 ? 92.322 64.777 70.085 1.00 149.49 946 LEU B O 1
ATOM 1566 N N . ASP A 1 225 ? 91.984 63.967 72.165 1.00 171.66 947 ASP B N 1
ATOM 1567 C CA . ASP A 1 225 ? 93.188 63.106 72.123 1.00 209.96 947 ASP B CA 1
ATOM 1568 C C . ASP A 1 225 ? 92.919 61.850 71.294 1.00 217.02 947 ASP B C 1
ATOM 1569 O O . ASP A 1 225 ? 92.836 60.746 71.867 1.00 207.79 947 ASP B O 1
ATOM 1574 N N . PHE A 1 226 ? 92.827 62.013 69.979 1.00 236.78 948 PHE B N 1
ATOM 1575 C CA . PHE A 1 226 ? 92.654 60.843 69.094 1.00 221.81 948 PHE B CA 1
ATOM 1576 C C . PHE A 1 226 ? 93.903 60.653 68.235 1.00 205.17 948 PHE B C 1
ATOM 1577 O O . PHE A 1 226 ? 94.828 61.484 68.254 1.00 174.34 948 PHE B O 1
ATOM 1585 N N . GLU A 1 227 ? 93.917 59.567 67.474 1.00 231.23 949 GLU B N 1
ATOM 1586 C CA . GLU A 1 227 ? 95.104 59.243 66.657 1.00 255.58 949 GLU B CA 1
ATOM 1587 C C . GLU A 1 227 ? 95.172 60.123 65.410 1.00 243.63 949 GLU B C 1
ATOM 1588 O O . GLU A 1 227 ? 96.272 60.237 64.861 1.00 242.51 949 GLU B O 1
ATOM 1594 N N . LYS A 1 228 ? 94.056 60.706 64.968 1.00 245.74 950 LYS B N 1
ATOM 1595 C CA . LYS A 1 228 ? 94.143 61.626 63.803 1.00 259.22 950 LYS B CA 1
ATOM 1596 C C . LYS A 1 228 ? 94.845 62.919 64.222 1.00 246.06 950 LYS B C 1
ATOM 1597 O O . LYS A 1 228 ? 95.424 63.585 63.354 1.00 250.23 950 LYS B O 1
ATOM 1603 N N . ALA A 1 229 ? 94.796 63.253 65.514 1.00 232.85 951 ALA B N 1
ATOM 1604 C CA . ALA A 1 229 ? 95.456 64.478 66.015 1.00 216.54 951 ALA B CA 1
ATOM 1605 C C . ALA A 1 229 ? 96.647 64.128 66.912 1.00 195.26 951 ALA B C 1
ATOM 1606 O O . ALA A 1 229 ? 97.136 65.001 67.615 1.00 174.63 951 ALA B O 1
ATOM 1608 N N . LYS A 1 230 ? 97.123 62.891 66.853 1.00 225.25 952 LYS B N 1
ATOM 1609 C CA . LYS A 1 230 ? 98.231 62.477 67.746 1.00 230.97 952 LYS B CA 1
ATOM 1610 C C . LYS A 1 230 ? 99.515 63.262 67.456 1.00 159.08 952 LYS B C 1
ATOM 1611 O O . LYS A 1 230 ? 100.157 63.683 68.421 1.00 139.57 952 LYS B O 1
ATOM 1617 N N . PRO A 1 231 ? 99.958 63.490 66.205 1.00 165.03 953 PRO B N 1
ATOM 1618 C CA . PRO A 1 231 ? 101.185 64.253 66.004 1.00 162.32 953 PRO B CA 1
ATOM 1619 C C . PRO A 1 231 ? 101.083 65.700 66.503 1.00 168.24 953 PRO B C 1
ATOM 1620 O O . PRO A 1 231 ? 101.894 66.106 67.326 1.00 161.50 953 PRO B O 1
ATOM 1624 N N . ARG A 1 232 ? 100.067 66.434 66.046 1.00 182.46 954 ARG B N 1
ATOM 1625 C CA . ARG A 1 232 ? 99.946 67.862 66.420 1.00 148.22 954 ARG B CA 1
ATOM 1626 C C . ARG A 1 232 ? 99.878 67.988 67.942 1.00 143.42 954 ARG B C 1
ATOM 1627 O O . ARG A 1 232 ? 100.642 68.772 68.528 1.00 131.35 954 ARG B O 1
ATOM 1635 N N . MET A 1 233 ? 99.010 67.215 68.568 1.00 123.10 955 MET B N 1
ATOM 1636 C CA . MET A 1 233 ? 98.862 67.327 70.032 1.00 113.59 955 MET B CA 1
ATOM 1637 C C . MET A 1 233 ? 100.219 67.052 70.686 1.00 132.67 955 MET B C 1
ATOM 1638 O O . MET A 1 233 ? 100.571 67.726 71.655 1.00 116.41 955 MET B O 1
ATOM 1643 N N . ASP A 1 234 ? 100.979 66.106 70.148 1.00 171.43 956 ASP B N 1
ATOM 1644 C CA . ASP A 1 234 ? 102.260 65.724 70.780 1.00 183.62 956 ASP B CA 1
ATOM 1645 C C . ASP A 1 234 ? 103.207 66.916 70.858 1.00 158.62 956 ASP B C 1
ATOM 1646 O O . ASP A 1 234 ? 104.178 66.842 71.629 1.00 189.36 956 ASP B O 1
ATOM 1651 N N . GLN A 1 235 ? 102.949 67.966 70.082 1.00 138.41 957 GLN B N 1
ATOM 1652 C CA . GLN A 1 235 ? 103.816 69.157 70.219 1.00 154.17 957 GLN B CA 1
ATOM 1653 C C . GLN A 1 235 ? 103.237 70.125 71.247 1.00 149.36 957 GLN B C 1
ATOM 1654 O O . GLN A 1 235 ? 104.025 70.701 72.022 1.00 168.13 957 GLN B O 1
ATOM 1660 N N . TYR A 1 236 ? 101.917 70.296 71.256 1.00 135.11 958 TYR B N 1
ATOM 1661 C CA . TYR A 1 236 ? 101.303 71.288 72.171 1.00 156.37 958 TYR B CA 1
ATOM 1662 C C . TYR A 1 236 ? 101.895 71.127 73.567 1.00 178.16 958 TYR B C 1
ATOM 1663 O O . TYR A 1 236 ? 102.590 72.030 74.069 1.00 189.06 958 TYR B O 1
ATOM 1672 N N . PHE A 1 237 ? 101.651 69.968 74.166 1.00 177.23 959 PHE B N 1
ATOM 1673 C CA . PHE A 1 237 ? 102.145 69.733 75.537 1.00 165.70 959 PHE B CA 1
ATOM 1674 C C . PHE A 1 237 ? 103.662 69.887 75.593 1.00 146.28 959 PHE B C 1
ATOM 1675 O O . PHE A 1 237 ? 104.149 70.561 76.508 1.00 134.03 959 PHE B O 1
ATOM 1683 N N . ASN A 1 238 ? 104.362 69.323 74.618 1.00 139.21 960 ASN B N 1
ATOM 1684 C CA . ASN A 1 238 ? 105.835 69.455 74.606 1.00 160.97 960 ASN B CA 1
ATOM 1685 C C . ASN A 1 238 ? 106.206 70.929 74.711 1.00 152.00 960 ASN B C 1
ATOM 1686 O O . ASN A 1 238 ? 107.086 71.286 75.511 1.00 206.75 960 ASN B O 1
ATOM 1691 N N . GLN A 1 239 ? 105.520 71.763 73.949 1.00 147.04 961 GLN B N 1
ATOM 1692 C CA . GLN A 1 239 ? 105.840 73.204 73.998 1.00 160.35 961 GLN B CA 1
ATOM 1693 C C . GLN A 1 239 ? 105.692 73.712 75.433 1.00 140.32 961 GLN B C 1
ATOM 1694 O O . GLN A 1 239 ? 106.661 74.279 75.976 1.00 161.75 961 GLN B O 1
ATOM 1700 N N . MET A 1 240 ? 104.546 73.457 76.060 1.00 141.91 962 MET B N 1
ATOM 1701 C CA . MET A 1 240 ? 104.371 74.030 77.414 1.00 159.20 962 MET B CA 1
ATOM 1702 C C . MET A 1 240 ? 105.294 73.316 78.400 1.00 169.58 962 MET B C 1
ATOM 1703 O O . MET A 1 240 ? 105.578 73.871 79.478 1.00 193.45 962 MET B O 1
ATOM 1708 N N . GLU A 1 241 ? 105.763 72.122 78.043 1.00 153.23 963 GLU B N 1
ATOM 1709 C CA . GLU A 1 241 ? 106.744 71.457 78.927 1.00 149.71 963 GLU B CA 1
ATOM 1710 C C . GLU A 1 241 ? 107.958 72.375 79.062 1.00 140.88 963 GLU B C 1
ATOM 1711 O O . GLU A 1 241 ? 108.464 72.562 80.177 1.00 148.59 963 GLU B O 1
ATOM 1717 N N . LYS A 1 242 ? 108.398 72.950 77.951 1.00 157.82 964 LYS B N 1
ATOM 1718 C CA . LYS A 1 242 ? 109.523 73.907 78.043 1.00 169.61 964 LYS B CA 1
ATOM 1719 C C . LYS A 1 242 ? 109.108 75.060 78.959 1.00 145.04 964 LYS B C 1
ATOM 1720 O O . LYS A 1 242 ? 109.915 75.481 79.797 1.00 194.09 964 LYS B O 1
ATOM 1726 N N . ILE A 1 243 ? 107.872 75.524 78.813 1.00 132.71 965 ILE B N 1
ATOM 1727 C CA . ILE A 1 243 ? 107.373 76.577 79.730 1.00 152.07 965 ILE B CA 1
ATOM 1728 C C . ILE A 1 243 ? 107.518 76.069 81.157 1.00 156.79 965 ILE B C 1
ATOM 1729 O O . ILE A 1 243 ? 108.081 76.785 82.014 1.00 158.02 965 ILE B O 1
ATOM 1734 N N . ILE A 1 244 ? 107.076 74.843 81.388 1.00 148.13 966 ILE B N 1
ATOM 1735 C CA . ILE A 1 244 ? 107.162 74.268 82.750 1.00 150.66 966 ILE B CA 1
ATOM 1736 C C . ILE A 1 244 ? 108.619 74.284 83.199 1.00 181.75 966 ILE B C 1
ATOM 1737 O O . ILE A 1 244 ? 108.888 74.555 84.375 1.00 217.41 966 ILE B O 1
ATOM 1742 N N . LYS A 1 245 ? 109.531 73.996 82.287 1.00 180.21 967 LYS B N 1
ATOM 1743 C CA . LYS A 1 245 ? 110.946 73.905 82.681 1.00 174.25 967 LYS B CA 1
ATOM 1744 C C . LYS A 1 245 ? 111.583 75.291 82.744 1.00 171.04 967 LYS B C 1
ATOM 1745 O O . LYS A 1 245 ? 112.616 75.434 83.403 1.00 192.61 967 LYS B O 1
ATOM 1751 N N . GLU A 1 246 ? 111.012 76.277 82.067 1.00 193.88 968 GLU B N 1
ATOM 1752 C CA . GLU A 1 246 ? 111.682 77.600 82.021 1.00 214.65 968 GLU B CA 1
ATOM 1753 C C . GLU A 1 246 ? 111.432 78.365 83.318 1.00 189.99 968 GLU B C 1
ATOM 1754 O O . GLU A 1 246 ? 112.333 79.103 83.742 1.00 159.22 968 GLU B O 1
ATOM 1760 N N . LYS A 1 247 ? 110.245 78.211 83.905 1.00 216.46 969 LYS B N 1
ATOM 1761 C CA . LYS A 1 247 ? 109.877 78.950 85.142 1.00 255.65 969 LYS B CA 1
ATOM 1762 C C . LYS A 1 247 ? 109.990 80.462 84.936 1.00 265.57 969 LYS B C 1
ATOM 1763 O O . LYS A 1 247 ? 110.079 81.195 85.926 1.00 250.34 969 LYS B O 1
ATOM 1769 N N . LYS A 1 248 ? 109.936 80.916 83.688 1.00 259.45 970 LYS B N 1
ATOM 1770 C CA . LYS A 1 248 ? 109.985 82.369 83.417 1.00 228.91 970 LYS B CA 1
ATOM 1771 C C . LYS A 1 248 ? 108.645 83.018 83.769 1.00 210.60 970 LYS B C 1
ATOM 1772 O O . LYS A 1 248 ? 108.656 84.175 84.209 1.00 203.14 970 LYS B O 1
ATOM 1778 N N . THR A 1 249 ? 107.539 82.298 83.582 1.00 232.32 971 THR B N 1
ATOM 1779 C CA . THR A 1 249 ? 106.213 82.881 83.874 1.00 237.78 971 THR B CA 1
ATOM 1780 C C . THR A 1 249 ? 105.922 82.792 85.368 1.00 237.76 971 THR B C 1
ATOM 1781 O O . THR A 1 249 ? 106.728 82.198 86.123 1.00 259.68 971 THR B O 1
ATOM 1785 N N . SER A 1 250 ? 104.782 83.347 85.773 1.00 224.16 972 SER B N 1
ATOM 1786 C CA . SER A 1 250 ? 104.393 83.260 87.196 1.00 247.39 972 SER B CA 1
ATOM 1787 C C . SER A 1 250 ? 104.209 81.797 87.593 1.00 229.38 972 SER B C 1
ATOM 1788 O O . SER A 1 250 ? 103.894 80.971 86.741 1.00 208.95 972 SER B O 1
ATOM 1791 N N . SER A 1 251 ? 104.407 81.504 88.866 1.00 237.64 973 SER B N 1
ATOM 1792 C CA . SER A 1 251 ? 104.284 80.116 89.347 1.00 248.34 973 SER B CA 1
ATOM 1793 C C . SER A 1 251 ? 102.888 79.579 89.045 1.00 251.72 973 SER B C 1
ATOM 1794 O O . SER A 1 251 ? 102.798 78.495 88.460 1.00 272.39 973 SER B O 1
ATOM 1797 N N . ARG A 1 252 ? 101.843 80.327 89.391 1.00 220.86 974 ARG B N 1
ATOM 1798 C CA . ARG A 1 252 ? 100.459 79.805 89.257 1.00 225.40 974 ARG B CA 1
ATOM 1799 C C . ARG A 1 252 ? 100.220 79.248 87.853 1.00 194.11 974 ARG B C 1
ATOM 1800 O O . ARG A 1 252 ? 99.527 78.206 87.704 1.00 196.16 974 ARG B O 1
ATOM 1808 N N . ILE A 1 253 ? 100.779 79.928 86.853 1.00 144.64 975 ILE B N 1
ATOM 1809 C CA . ILE A 1 253 ? 100.622 79.440 85.463 1.00 158.62 975 ILE B CA 1
ATOM 1810 C C . ILE A 1 253 ? 101.295 78.072 85.339 1.00 180.60 975 ILE B C 1
ATOM 1811 O O . ILE A 1 253 ? 100.694 77.145 84.776 1.00 175.37 975 ILE B O 1
ATOM 1816 N N . ARG A 1 254 ? 102.517 77.958 85.855 1.00 163.04 976 ARG B N 1
ATOM 1817 C CA . ARG A 1 254 ? 103.223 76.662 85.787 1.00 176.99 976 ARG B CA 1
ATOM 1818 C C . ARG A 1 254 ? 102.419 75.609 86.531 1.00 153.58 976 ARG B C 1
ATOM 1819 O O . ARG A 1 254 ? 102.422 74.440 86.114 1.00 177.97 976 ARG B O 1
ATOM 1827 N N . PHE A 1 255 ? 101.732 76.025 87.580 1.00 146.71 977 PHE B N 1
ATOM 1828 C CA . PHE A 1 255 ? 101.047 75.044 88.448 1.00 167.37 977 PHE B CA 1
ATOM 1829 C C . PHE A 1 255 ? 99.869 74.448 87.696 1.00 175.72 977 PHE B C 1
ATOM 1830 O O . PHE A 1 255 ? 99.658 73.215 87.695 1.00 187.47 977 PHE B O 1
ATOM 1838 N N . MET A 1 256 ? 99.149 75.326 87.010 1.00 184.36 978 MET B N 1
ATOM 1839 C CA . MET A 1 256 ? 97.976 74.869 86.235 1.00 187.00 978 MET B CA 1
ATOM 1840 C C . MET A 1 256 ? 98.456 74.073 85.018 1.00 179.26 978 MET B C 1
ATOM 1841 O O . MET A 1 256 ? 97.796 73.084 84.641 1.00 194.23 978 MET B O 1
ATOM 1846 N N . LEU A 1 257 ? 99.577 74.476 84.424 1.00 149.71 979 LEU B N 1
ATOM 1847 C CA . LEU A 1 257 ? 100.100 73.697 83.276 1.00 147.33 979 LEU B CA 1
ATOM 1848 C C . LEU A 1 257 ? 100.524 72.300 83.732 1.00 149.52 979 LEU B C 1
ATOM 1849 O O . LEU A 1 257 ? 100.312 71.334 82.981 1.00 140.25 979 LEU B O 1
ATOM 1854 N N . GLN A 1 258 ? 101.093 72.201 84.926 1.00 156.55 980 GLN B N 1
ATOM 1855 C CA . GLN A 1 258 ? 101.464 70.877 85.458 1.00 171.27 980 GLN B CA 1
ATOM 1856 C C . GLN A 1 258 ? 100.195 70.055 85.682 1.00 176.75 980 GLN B C 1
ATOM 1857 O O . GLN A 1 258 ? 100.201 68.848 85.396 1.00 177.77 980 GLN B O 1
ATOM 1863 N N . ASP A 1 259 ? 99.136 70.698 86.153 1.00 175.14 981 ASP B N 1
ATOM 1864 C CA . ASP A 1 259 ? 97.871 69.962 86.347 1.00 208.26 981 ASP B CA 1
ATOM 1865 C C . ASP A 1 259 ? 97.373 69.430 85.007 1.00 175.59 981 ASP B C 1
ATOM 1866 O O . ASP A 1 259 ? 96.931 68.276 84.939 1.00 195.39 981 ASP B O 1
ATOM 1871 N N . VAL A 1 260 ? 97.450 70.247 83.972 1.00 138.19 982 VAL B N 1
ATOM 1872 C CA . VAL A 1 260 ? 96.917 69.826 82.654 1.00 140.11 982 VAL B CA 1
ATOM 1873 C C . VAL A 1 260 ? 97.763 68.674 82.126 1.00 146.25 982 VAL B C 1
ATOM 1874 O O . VAL A 1 260 ? 97.204 67.696 81.598 1.00 131.09 982 VAL B O 1
ATOM 1878 N N . LEU A 1 261 ? 99.079 68.787 82.261 1.00 160.89 983 LEU B N 1
ATOM 1879 C CA . LEU A 1 261 ? 99.960 67.729 81.721 1.00 156.02 983 LEU B CA 1
ATOM 1880 C C . LEU A 1 261 ? 99.729 66.424 82.492 1.00 152.63 983 LEU B C 1
ATOM 1881 O O . LEU A 1 261 ? 99.694 65.353 81.871 1.00 139.99 983 LEU B O 1
ATOM 1886 N N . ASP A 1 262 ? 99.561 66.519 83.803 1.00 157.46 984 ASP B N 1
ATOM 1887 C CA . ASP A 1 262 ? 99.297 65.309 84.608 1.00 177.24 984 ASP B CA 1
ATOM 1888 C C . ASP A 1 262 ? 97.942 64.704 84.245 1.00 180.73 984 ASP B C 1
ATOM 1889 O O . ASP A 1 262 ? 97.826 63.476 84.239 1.00 196.97 984 ASP B O 1
ATOM 1894 N N . LEU A 1 263 ? 96.936 65.544 83.995 1.00 166.80 985 LEU B N 1
ATOM 1895 C CA . LEU A 1 263 ? 95.619 65.008 83.589 1.00 168.46 985 LEU B CA 1
ATOM 1896 C C . LEU A 1 263 ? 95.759 64.322 82.231 1.00 172.90 985 LEU B C 1
ATOM 1897 O O . LEU A 1 263 ? 95.097 63.302 82.005 1.00 209.98 985 LEU B O 1
ATOM 1902 N N . ARG A 1 264 ? 96.601 64.863 81.354 1.00 161.70 986 ARG B N 1
ATOM 1903 C CA . ARG A 1 264 ? 96.833 64.174 80.062 1.00 195.97 986 ARG B CA 1
ATOM 1904 C C . ARG A 1 264 ? 97.502 62.821 80.305 1.00 214.67 986 ARG B C 1
ATOM 1905 O O . ARG A 1 264 ? 97.118 61.838 79.659 1.00 233.74 986 ARG B O 1
ATOM 1913 N N . GLY A 1 265 ? 98.461 62.774 81.223 1.00 224.77 987 GLY B N 1
ATOM 1914 C CA . GLY A 1 265 ? 99.173 61.514 81.495 1.00 228.89 987 GLY B CA 1
ATOM 1915 C C . GLY A 1 265 ? 98.247 60.418 81.995 1.00 214.45 987 GLY B C 1
ATOM 1916 O O . GLY A 1 265 ? 98.586 59.235 81.833 1.00 199.41 987 GLY B O 1
ATOM 1917 N N . SER A 1 266 ? 97.108 60.799 82.574 1.00 209.27 988 SER B N 1
ATOM 1918 C CA . SER A 1 266 ? 96.175 59.803 83.157 1.00 218.10 988 SER B CA 1
ATOM 1919 C C . SER A 1 266 ? 94.960 59.587 82.251 1.00 216.60 988 SER B C 1
ATOM 1920 O O . SER A 1 266 ? 93.881 59.307 82.767 1.00 221.49 988 SER B O 1
ATOM 1923 N N . ASN A 1 267 ? 95.143 59.698 80.935 1.00 195.80 989 ASN B N 1
ATOM 1924 C CA . ASN A 1 267 ? 94.036 59.424 79.977 1.00 200.49 989 ASN B CA 1
ATOM 1925 C C . ASN A 1 267 ? 92.837 60.319 80.269 1.00 200.40 989 ASN B C 1
ATOM 1926 O O . ASN A 1 267 ? 91.701 59.817 80.224 1.00 229.66 989 ASN B O 1
ATOM 1931 N N . TRP A 1 268 ? 93.090 61.579 80.602 1.00 182.19 990 TRP B N 1
ATOM 1932 C CA . TRP A 1 268 ? 92.011 62.597 80.714 1.00 192.81 990 TRP B CA 1
ATOM 1933 C C . TRP A 1 268 ? 90.931 62.240 81.726 1.00 199.36 990 TRP B C 1
ATOM 1934 O O . TRP A 1 268 ? 89.780 62.654 81.516 1.00 213.93 990 TRP B O 1
ATOM 1945 N N . VAL A 1 269 ? 91.290 61.544 82.800 1.00 183.63 991 VAL B N 1
ATOM 1946 C CA . VAL A 1 269 ? 90.255 61.277 83.836 1.00 203.68 991 VAL B CA 1
ATOM 1947 C C . VAL A 1 269 ? 90.828 61.530 85.234 1.00 176.18 991 VAL B C 1
ATOM 1948 O O . VAL A 1 269 ? 92.054 61.523 85.374 1.00 135.26 991 VAL B O 1
#

Foldseek 3Di:
DVLLVVLLVQLLVLLVVFAVPCLPVCLVVVVPRPQAAPVSLLSSLVSLLCSQLLPVPRVLSSLVSVVSQQADWYAYPVHRVDIDGSLVNNVVVLVVLQPCVVCVVVVLVVLVVVCVVQPDPVSNVVSVVVSVVVVVVSLSNNLSSLSNVLSNVVVVSDDLVVVLVSLVVLVVPVDQSSLVSNLSSCLSNVLVNCDPVCPVVVVVSLVVCVVVLVVCPDDVVSNVSSVVSVVCVVVNSD

Nearest PDB structures (foldseek):
  8j7r-assembly1_B  TM=1.004E+00  e=2.150E-32  Homo sapiens
  8oz0-assembly1_2  TM=8.905E-01  e=3.714E-22  Homo sapiens
  1hu3-assembly1_A  TM=7.811E-01  e=1.611E-18  Homo sapiens
  6zmw-assembly1_g  TM=7.371E-01  e=9.134E-20  Homo sapiens
  5mqf-assembly1_T  TM=8.602E-01  e=3.903E-05  Homo sapiens

Radius of gyration: 20.46 Å; Cα contacts (8 Å, |Δi|>4): 216; chains: 1; bounding box: 56×53×46 Å